Protein 1QRE (pdb70)

InterPro domains:
  IPR011004 Trimeric LpxA-like superfamily [SSF51161] (43-240)
  IPR047223 Carbonic anhydrase, gamma-class, LbH domain [cd00710] (58-245)
  IPR052265 Gamma-class Carbonic Anhydrase [PTHR43360] (48-246)
  IPR054954 Carbonic anhydrase, gamma-class [NF040597] (1-246)

Radius of gyration: 16.64 Å; Cα contacts (8 Å, |Δi|>4): 649; chains: 1; bounding box: 53×43×33 Å

B-factor: mean 21.71, std 9.26, range [9.31, 56.03]

GO terms:
  GO:0004089 carbonate dehydratase activity (F, IDA)
  GO:0050897 cobalt ion binding (F, IDA)
  GO:0071890 bicarbonate binding (F, IDA)
  GO:0008270 zinc ion binding (F, IDA)
  GO:0043199 sulfate binding (F, IDA)

Nearest PDB structures (foldseek):
  1qrl-assembly1_A  TM=1.002E+00  e=1.166E-36  Methanosarcina thermophila
  3oup-assembly1_A  TM=1.004E+00  e=6.135E-35  Methanosarcina thermophila
  3ou9-assembly1_A  TM=1.004E+00  e=8.756E-35  Methanosarcina thermophila
  3otz-assembly1_A  TM=1.004E+00  e=2.299E-34  Methanosarcina thermophila
  3ow5-assembly1_A  TM=1.001E+00  e=2.545E-34  Methanosarcina thermophila

Structure (mmCIF, N/CA/C/O backbone):
data_1QRE
#
_entry.id   1QRE
#
_cell.length_a   82.581
_cell.length_b   82.581
_cell.length_c   82.581
_cell.angle_alpha   90.00
_cell.angle_beta   90.00
_cell.angle_gamma   90.00
#
_symmetry.space_group_name_H-M   'P 21 3'
#
loop_
_entity.id
_entity.type
_entity.pdbx_description
1 polymer 'CARBONIC ANHYDRASE'
2 non-polymer 'BICARBONATE ION'
3 non-polymer 'COBALT (II) ION'
4 water water
#
loop_
_atom_site.group_PDB
_atom_site.id
_atom_site.type_symbol
_atom_site.label_atom_id
_atom_site.label_alt_id
_atom_site.label_comp_id
_atom_site.label_asym_id
_atom_site.label_entity_id
_atom_site.label_seq_id
_atom_site.pdbx_PDB_ins_code
_atom_site.Cartn_x
_atom_site.Cartn_y
_atom_site.Cartn_z
_atom_site.occupancy
_atom_site.B_iso_or_equiv
_atom_site.auth_seq_id
_atom_site.auth_comp_id
_atom_site.auth_asym_id
_atom_site.auth_atom_id
_atom_site.pdbx_PDB_model_num
ATOM 1 N N . THR A 1 38 ? 46.703 76.967 51.538 1.00 55.22 4 THR A N 1
ATOM 2 C CA . THR A 1 38 ? 45.961 77.812 50.551 1.00 54.91 4 THR A CA 1
ATOM 3 C C . THR A 1 38 ? 44.517 77.333 50.450 1.00 53.79 4 THR A C 1
ATOM 4 O O . THR A 1 38 ? 44.155 76.259 50.937 1.00 54.30 4 THR A O 1
ATOM 8 N N . VAL A 1 39 ? 43.702 78.185 49.835 1.00 52.05 5 VAL A N 1
ATOM 9 C CA . VAL A 1 39 ? 42.280 77.890 49.696 1.00 50.00 5 VAL A CA 1
ATOM 10 C C . VAL A 1 39 ? 42.106 76.519 49.047 1.00 47.63 5 VAL A C 1
ATOM 11 O O . VAL A 1 39 ? 42.890 75.986 48.267 1.00 47.70 5 VAL A O 1
ATOM 15 N N . ASP A 1 40 ? 41.023 75.892 49.454 1.00 44.12 6 ASP A N 1
ATOM 16 C CA . ASP A 1 40 ? 40.598 74.581 48.979 1.00 41.42 6 ASP A CA 1
ATOM 17 C C . ASP A 1 40 ? 39.868 74.775 47.656 1.00 40.83 6 ASP A C 1
ATOM 18 O O . ASP A 1 40 ? 38.804 75.394 47.608 1.00 41.44 6 ASP A O 1
ATOM 23 N N . GLU A 1 41 ? 40.484 74.300 46.579 1.00 40.16 7 GLU A N 1
ATOM 24 C CA . GLU A 1 41 ? 39.918 74.416 45.233 1.00 39.55 7 GLU A CA 1
ATOM 25 C C . GLU A 1 41 ? 39.557 73.026 44.714 1.00 38.71 7 GLU A C 1
ATOM 26 O O . GLU A 1 41 ? 40.405 72.122 44.731 1.00 40.17 7 GLU A O 1
ATOM 28 N N . PHE A 1 42 ? 38.306 72.839 44.293 1.00 35.99 8 PHE A N 1
ATOM 29 C CA . PHE A 1 42 ? 37.841 71.525 43.872 1.00 34.00 8 PHE A CA 1
ATOM 30 C C . PHE A 1 42 ? 36.620 71.545 42.963 1.00 32.56 8 PHE A C 1
ATOM 31 O O . PHE A 1 42 ? 35.944 72.572 42.846 1.00 31.80 8 PHE A O 1
ATOM 39 N N . SER A 1 43 ? 36.290 70.392 42.381 1.00 30.72 9 SER A N 1
ATOM 40 C CA . SER A 1 43 ? 35.060 70.253 41.615 1.00 29.90 9 SER A CA 1
ATOM 41 C C . SER A 1 43 ? 34.121 69.391 42.481 1.00 27.72 9 SER A C 1
ATOM 42 O O . SER A 1 43 ? 34.542 68.348 42.985 1.00 29.39 9 SER A O 1
ATOM 45 N N . ASN A 1 44 ? 32.898 69.849 42.633 1.00 23.36 10 ASN A N 1
ATOM 46 C CA . ASN A 1 44 ? 31.949 69.092 43.465 1.00 22.01 10 ASN A CA 1
ATOM 47 C C . ASN A 1 44 ? 31.260 68.012 42.674 1.00 20.83 10 ASN A C 1
ATOM 48 O O . ASN A 1 44 ? 30.557 67.171 43.277 1.00 21.91 10 ASN A O 1
ATOM 53 N N . ILE A 1 45 ? 31.313 67.937 41.360 1.00 20.52 11 ILE A N 1
ATOM 54 C CA . ILE A 1 45 ? 30.731 66.915 40.493 1.00 17.54 11 ILE A CA 1
ATOM 55 C C . ILE A 1 45 ? 31.940 66.248 39.860 1.00 18.93 11 ILE A C 1
ATOM 56 O O . ILE A 1 45 ? 32.703 66.913 39.143 1.00 19.99 11 ILE A O 1
ATOM 61 N N . ARG A 1 46 ? 32.247 65.036 40.278 1.00 18.02 12 ARG A N 1
ATOM 62 C CA . ARG A 1 46 ? 33.483 64.372 39.938 1.00 19.34 12 ARG A CA 1
ATOM 63 C C . ARG A 1 46 ? 33.341 62.898 39.578 1.00 19.15 12 ARG A C 1
ATOM 64 O O . ARG A 1 46 ? 32.358 62.253 39.929 1.00 19.13 12 ARG A O 1
ATOM 72 N N . GLU A 1 47 ? 34.378 62.376 38.927 1.00 19.10 13 GLU A N 1
ATOM 73 C CA . GLU A 1 47 ? 34.468 60.962 38.642 1.00 19.12 13 GLU A CA 1
ATOM 74 C C . GLU A 1 47 ? 34.841 60.247 39.957 1.00 19.17 13 GLU A C 1
ATOM 75 O O . GLU A 1 47 ? 35.390 60.856 40.889 1.00 19.55 13 GLU A O 1
ATOM 77 N N . ASN A 1 48 ? 34.556 58.962 39.970 1.00 18.91 14 ASN A N 1
ATOM 78 C CA . ASN A 1 48 ? 34.933 58.109 41.094 1.00 17.53 14 ASN A CA 1
ATOM 79 C C . ASN A 1 48 ? 36.372 57.658 40.863 1.00 18.86 14 ASN A C 1
ATOM 80 O O . ASN A 1 48 ? 36.939 57.737 39.750 1.00 20.13 14 ASN A O 1
ATOM 85 N N . PRO A 1 49 ? 37.021 57.187 41.895 1.00 17.03 15 PRO A N 1
ATOM 86 C CA . PRO A 1 49 ? 38.420 56.790 41.864 1.00 17.83 15 PRO A CA 1
ATOM 87 C C . PRO A 1 49 ? 38.599 55.381 41.314 1.00 17.81 15 PRO A C 1
ATOM 88 O O . PRO A 1 49 ? 37.713 54.531 41.369 1.00 17.66 15 PRO A O 1
ATOM 92 N N . VAL A 1 50 ? 39.817 55.140 40.779 1.00 17.71 16 VAL A N 1
ATOM 93 C CA . VAL A 1 50 ? 40.146 53.788 40.314 1.00 20.22 16 VAL A CA 1
ATOM 94 C C . VAL A 1 50 ? 40.430 52.933 41.550 1.00 18.10 16 VAL A C 1
ATOM 95 O O . VAL A 1 50 ? 41.097 53.386 42.506 1.00 19.03 16 VAL A O 1
ATOM 99 N N . THR A 1 51 ? 39.819 51.763 41.642 1.00 19.46 17 THR A N 1
ATOM 100 C CA . THR A 1 51 ? 39.956 50.835 42.750 1.00 21.04 17 THR A CA 1
ATOM 101 C C . THR A 1 51 ? 39.965 49.453 42.116 1.00 21.35 17 THR A C 1
ATOM 102 O O . THR A 1 51 ? 39.661 49.318 40.919 1.00 23.10 17 THR A O 1
ATOM 106 N N . PRO A 1 52 ? 40.089 48.396 42.904 1.00 23.24 18 PRO A N 1
ATOM 107 C CA . PRO A 1 52 ? 40.063 47.032 42.400 1.00 24.35 18 PRO A CA 1
ATOM 108 C C . PRO A 1 52 ? 38.720 46.600 41.866 1.00 25.01 18 PRO A C 1
ATOM 109 O O . PRO A 1 52 ? 38.583 45.564 41.183 1.00 26.45 18 PRO A O 1
ATOM 113 N N . TRP A 1 53 ? 37.633 47.322 42.131 1.00 23.59 19 TRP A N 1
ATOM 114 C CA . TRP A 1 53 ? 36.302 46.988 41.661 1.00 23.35 19 TRP A CA 1
ATOM 115 C C . TRP A 1 53 ? 35.805 48.037 40.668 1.00 23.43 19 TRP A C 1
ATOM 116 O O . TRP A 1 53 ? 34.640 47.999 40.247 1.00 26.23 19 TRP A O 1
ATOM 127 N N . ASN A 1 54 ? 36.695 48.957 40.308 1.00 22.30 20 ASN A N 1
ATOM 128 C CA . ASN A 1 54 ? 36.337 50.056 39.413 1.00 22.78 20 ASN A CA 1
ATOM 129 C C . ASN A 1 54 ? 37.520 50.418 38.536 1.00 24.17 20 ASN A C 1
ATOM 130 O O . ASN A 1 54 ? 38.268 51.370 38.777 1.00 25.16 20 ASN A O 1
ATOM 135 N N . PRO A 1 55 ? 37.750 49.588 37.514 1.00 28.27 21 PRO A N 1
ATOM 136 C CA . PRO A 1 55 ? 38.846 49.768 36.588 1.00 30.12 21 PRO A CA 1
ATOM 137 C C . PRO A 1 55 ? 38.771 51.057 35.781 1.00 31.39 21 PRO A C 1
ATOM 138 O O . PRO A 1 55 ? 39.791 51.692 35.490 1.00 32.77 21 PRO A O 1
ATOM 142 N N . GLU A 1 56 ? 37.563 51.390 35.348 1.00 32.46 22 GLU A N 1
ATOM 143 C CA . GLU A 1 56 ? 37.318 52.571 34.538 1.00 33.20 22 GLU A CA 1
ATOM 144 C C . GLU A 1 56 ? 36.363 53.539 35.235 1.00 32.48 22 GLU A C 1
ATOM 145 O O . GLU A 1 56 ? 35.164 53.321 35.365 1.00 35.71 22 GLU A O 1
ATOM 147 N N . PRO A 1 57 ? 36.919 54.656 35.636 1.00 30.42 23 PRO A N 1
ATOM 148 C CA . PRO A 1 57 ? 36.202 55.726 36.315 1.00 29.50 23 PRO A CA 1
ATOM 149 C C . PRO A 1 57 ? 35.038 56.240 35.489 1.00 28.32 23 PRO A C 1
ATOM 150 O O . PRO A 1 57 ? 35.105 56.306 34.258 1.00 28.61 23 PRO A O 1
ATOM 154 N N . SER A 1 58 ? 33.969 56.620 36.180 1.00 24.94 24 SER A N 1
ATOM 155 C CA . SER A 1 58 ? 32.791 57.186 35.558 1.00 23.89 24 SER A CA 1
ATOM 156 C C . SER A 1 58 ? 32.468 58.543 36.192 1.00 22.65 24 SER A C 1
ATOM 157 O O . SER A 1 58 ? 32.770 58.767 37.365 1.00 23.20 24 SER A O 1
ATOM 160 N N . ALA A 1 59 ? 31.921 59.448 35.403 1.00 21.08 25 ALA A N 1
ATOM 161 C CA . ALA A 1 59 ? 31.478 60.755 35.863 1.00 21.68 25 ALA A CA 1
ATOM 162 C C . ALA A 1 59 ? 29.956 60.791 35.814 1.00 19.34 25 ALA A C 1
ATOM 163 O O . ALA A 1 59 ? 29.257 60.102 35.067 1.00 20.26 25 ALA A O 1
ATOM 165 N N . PRO A 1 60 ? 29.355 61.580 36.707 1.00 18.16 26 PRO A N 1
ATOM 166 C CA . PRO A 1 60 ? 27.900 61.678 36.774 1.00 18.40 26 PRO A CA 1
ATOM 167 C C . PRO A 1 60 ? 27.260 62.112 35.462 1.00 18.07 26 PRO A C 1
ATOM 168 O O . PRO A 1 60 ? 27.856 62.935 34.758 1.00 19.21 26 PRO A O 1
ATOM 172 N N . VAL A 1 61 ? 26.126 61.544 35.156 1.00 18.67 27 VAL A N 1
ATOM 173 C CA . VAL A 1 61 ? 25.293 61.925 33.994 1.00 20.17 27 VAL A CA 1
ATOM 174 C C . VAL A 1 61 ? 24.116 62.727 34.561 1.00 19.69 27 VAL A C 1
ATOM 175 O O . VAL A 1 61 ? 23.271 62.125 35.223 1.00 19.61 27 VAL A O 1
ATOM 179 N N . ILE A 1 62 ? 24.132 64.036 34.375 1.00 19.07 28 ILE A N 1
ATOM 180 C CA . ILE A 1 62 ? 23.120 64.888 35.019 1.00 18.39 28 ILE A CA 1
ATOM 181 C C . ILE A 1 62 ? 22.319 65.671 33.987 1.00 18.55 28 ILE A C 1
ATOM 182 O O . ILE A 1 62 ? 22.881 66.395 33.166 1.00 19.28 28 ILE A O 1
ATOM 187 N N . ASP A 1 63 ? 21.001 65.534 34.096 1.00 18.22 29 ASP A N 1
ATOM 188 C CA . ASP A 1 63 ? 20.141 66.231 33.101 1.00 19.08 29 ASP A CA 1
ATOM 189 C C . ASP A 1 63 ? 20.373 67.704 33.207 1.00 20.48 29 ASP A C 1
ATOM 190 O O . ASP A 1 63 ? 20.538 68.259 34.294 1.00 19.39 29 ASP A O 1
ATOM 195 N N . PRO A 1 64 ? 20.365 68.471 32.103 1.00 21.02 30 PRO A N 1
ATOM 196 C CA . PRO A 1 64 ? 20.585 69.887 32.112 1.00 21.87 30 PRO A CA 1
ATOM 197 C C . PRO A 1 64 ? 19.547 70.660 32.932 1.00 19.76 30 PRO A C 1
ATOM 198 O O . PRO A 1 64 ? 19.844 71.795 33.323 1.00 22.08 30 PRO A O 1
ATOM 202 N N . THR A 1 65 ? 18.364 70.085 33.195 1.00 19.87 31 THR A N 1
ATOM 203 C CA . THR A 1 65 ? 17.365 70.782 33.993 1.00 19.07 31 THR A CA 1
ATOM 204 C C . THR A 1 65 ? 17.507 70.530 35.505 1.00 18.12 31 THR A C 1
ATOM 205 O O . THR A 1 65 ? 16.709 71.060 36.278 1.00 18.58 31 THR A O 1
ATOM 209 N N . ALA A 1 66 ? 18.431 69.648 35.855 1.00 16.82 32 ALA A N 1
ATOM 210 C CA . ALA A 1 66 ? 18.600 69.416 37.318 1.00 16.65 32 ALA A CA 1
ATOM 211 C C . ALA A 1 66 ? 19.491 70.491 37.887 1.00 16.87 32 ALA A C 1
ATOM 212 O O . ALA A 1 66 ? 20.387 71.041 37.212 1.00 18.30 32 ALA A O 1
ATOM 214 N N . TYR A 1 67 ? 19.281 70.790 39.162 1.00 14.09 33 TYR A N 1
ATOM 215 C CA . TYR A 1 67 ? 20.096 71.776 39.878 1.00 13.84 33 TYR A CA 1
ATOM 216 C C . TYR A 1 67 ? 20.898 71.092 40.973 1.00 14.41 33 TYR A C 1
ATOM 217 O O . TYR A 1 67 ? 20.318 70.426 41.854 1.00 14.08 33 TYR A O 1
ATOM 226 N N . ILE A 1 68 ? 22.198 71.219 40.892 1.00 13.03 34 ILE A N 1
ATOM 227 C CA . ILE A 1 68 ? 23.103 70.643 41.886 1.00 12.69 34 ILE A CA 1
ATOM 228 C C . ILE A 1 68 ? 23.695 71.779 42.685 1.00 12.57 34 ILE A C 1
ATOM 229 O O . ILE A 1 68 ? 24.458 72.600 42.122 1.00 14.08 34 ILE A O 1
ATOM 234 N N . ASP A 1 69 ? 23.363 71.964 43.960 1.00 11.86 35 ASP A N 1
ATOM 235 C CA . ASP A 1 69 ? 23.924 73.060 44.743 1.00 11.82 35 ASP A CA 1
ATOM 236 C C . ASP A 1 69 ? 25.427 72.972 44.749 1.00 13.33 35 ASP A C 1
ATOM 237 O O . ASP A 1 69 ? 26.064 71.913 44.810 1.00 12.56 35 ASP A O 1
ATOM 242 N N . PRO A 1 70 ? 26.097 74.131 44.742 1.00 15.00 36 PRO A N 1
ATOM 243 C CA . PRO A 1 70 ? 27.556 74.166 44.782 1.00 14.14 36 PRO A CA 1
ATOM 244 C C . PRO A 1 70 ? 28.175 73.521 46.013 1.00 12.33 36 PRO A C 1
ATOM 245 O O . PRO A 1 70 ? 29.304 73.026 45.987 1.00 15.05 36 PRO A O 1
ATOM 249 N N . GLN A 1 71 ? 27.370 73.460 47.092 1.00 11.92 37 GLN A N 1
ATOM 250 C CA . GLN A 1 71 ? 27.803 72.817 48.319 1.00 12.51 37 GLN A CA 1
ATOM 251 C C . GLN A 1 71 ? 27.250 71.396 48.502 1.00 11.14 37 GLN A C 1
ATOM 252 O O . GLN A 1 71 ? 27.370 70.816 49.605 1.00 12.68 37 GLN A O 1
ATOM 258 N N . ALA A 1 72 ? 26.769 70.787 47.438 1.00 12.29 38 ALA A N 1
ATOM 259 C CA . ALA A 1 72 ? 26.474 69.361 47.390 1.00 11.91 38 ALA A CA 1
ATOM 260 C C . ALA A 1 72 ? 27.644 68.665 46.751 1.00 12.97 38 ALA A C 1
ATOM 261 O O . ALA A 1 72 ? 28.492 69.318 46.077 1.00 14.68 38 ALA A O 1
ATOM 263 N N . SER A 1 73 ? 27.798 67.368 46.911 1.00 11.33 39 SER A N 1
ATOM 264 C CA . SER A 1 73 ? 28.832 66.565 46.303 1.00 10.85 39 SER A CA 1
ATOM 265 C C . SER A 1 73 ? 28.236 65.439 45.514 1.00 12.59 39 SER A C 1
ATOM 266 O O . SER A 1 73 ? 27.369 64.731 46.100 1.00 12.45 39 SER A O 1
ATOM 269 N N . VAL A 1 74 ? 28.584 65.178 44.261 1.00 12.08 40 VAL A N 1
ATOM 270 C CA . VAL A 1 74 ? 28.064 64.120 43.437 1.00 11.99 40 VAL A CA 1
ATOM 271 C C . VAL A 1 74 ? 29.264 63.461 42.757 1.00 13.37 40 VAL A C 1
ATOM 272 O O . VAL A 1 74 ? 29.980 64.093 41.973 1.00 14.67 40 VAL A O 1
ATOM 276 N N . ILE A 1 75 ? 29.504 62.219 43.134 1.00 12.90 41 ILE A N 1
ATOM 277 C CA . ILE A 1 75 ? 30.678 61.498 42.704 1.00 13.03 41 ILE A CA 1
ATOM 278 C C . ILE A 1 75 ? 30.354 60.178 42.045 1.00 13.45 41 ILE A C 1
ATOM 279 O O . ILE A 1 75 ? 29.605 59.380 42.559 1.00 13.64 41 ILE A O 1
ATOM 284 N N . GLY A 1 76 ? 31.022 59.973 40.889 1.00 14.61 42 GLY A N 1
ATOM 285 C CA . GLY A 1 76 ? 31.007 58.685 40.263 1.00 15.91 42 GLY A CA 1
ATOM 286 C C . GLY A 1 76 ? 29.906 58.273 39.348 1.00 14.47 42 GLY A C 1
ATOM 287 O O . GLY A 1 76 ? 29.355 59.117 38.590 1.00 16.39 42 GLY A O 1
ATOM 288 N N . GLU A 1 77 ? 29.502 57.032 39.404 1.00 15.77 43 GLU A N 1
ATOM 289 C CA . GLU A 1 77 ? 28.545 56.442 38.471 1.00 16.02 43 GLU A CA 1
ATOM 290 C C . GLU A 1 77 ? 27.135 56.708 38.958 1.00 15.10 43 GLU A C 1
ATOM 291 O O . GLU A 1 77 ? 26.532 55.921 39.662 1.00 15.46 43 GLU A O 1
ATOM 297 N N . VAL A 1 78 ? 26.693 57.896 38.627 1.00 16.90 44 VAL A N 1
ATOM 298 C CA . VAL A 1 78 ? 25.428 58.436 39.061 1.00 16.02 44 VAL A CA 1
ATOM 299 C C . VAL A 1 78 ? 24.635 58.967 37.855 1.00 17.12 44 VAL A C 1
ATOM 300 O O . VAL A 1 78 ? 25.249 59.587 36.970 1.00 18.18 44 VAL A O 1
ATOM 304 N N . THR A 1 79 ? 23.354 58.702 37.873 1.00 17.89 45 THR A N 1
ATOM 305 C CA . THR A 1 79 ? 22.440 59.302 36.886 1.00 18.59 45 THR A CA 1
ATOM 306 C C . THR A 1 79 ? 21.414 60.135 37.661 1.00 17.63 45 THR A C 1
ATOM 307 O O . THR A 1 79 ? 20.761 59.656 38.585 1.00 18.37 45 THR A O 1
ATOM 311 N N . ILE A 1 80 ? 21.293 61.408 37.278 1.00 17.49 46 ILE A N 1
ATOM 312 C CA . ILE A 1 80 ? 20.345 62.335 37.877 1.00 17.54 46 ILE A CA 1
ATOM 313 C C . ILE A 1 80 ? 19.365 62.769 36.771 1.00 17.46 46 ILE A C 1
ATOM 314 O O . ILE A 1 80 ? 19.821 63.297 35.760 1.00 17.80 46 ILE A O 1
ATOM 323 N N . GLY A 1 81 ? 18.089 62.589 37.052 1.00 17.51 47 GLY A N 1
ATOM 324 C CA . GLY A 1 81 ? 17.044 62.891 36.067 1.00 17.88 47 GLY A CA 1
ATOM 325 C C . GLY A 1 81 ? 16.673 64.349 35.990 1.00 18.25 47 GLY A C 1
ATOM 326 O O . GLY A 1 81 ? 17.266 65.257 36.583 1.00 16.84 47 GLY A O 1
ATOM 327 N N . ALA A 1 82 ? 15.675 64.636 35.116 1.00 17.67 48 ALA A N 1
ATOM 328 C CA . ALA A 1 82 ? 15.256 65.996 34.888 1.00 17.00 48 ALA A CA 1
ATOM 329 C C . ALA A 1 82 ? 14.554 66.608 36.078 1.00 16.33 48 ALA A C 1
ATOM 330 O O . ALA A 1 82 ? 13.861 65.930 36.862 1.00 16.87 48 ALA A O 1
ATOM 332 N N . ASN A 1 83 ? 14.750 67.900 36.241 1.00 16.46 49 ASN A N 1
ATOM 333 C CA . ASN A 1 83 ? 14.055 68.679 37.268 1.00 15.20 49 ASN A CA 1
ATOM 334 C C . ASN A 1 83 ? 14.340 68.258 38.705 1.00 15.17 49 ASN A C 1
ATOM 335 O O . ASN A 1 83 ? 13.526 68.574 39.577 1.00 15.60 49 ASN A O 1
ATOM 340 N N . VAL A 1 84 ? 15.482 67.618 38.893 1.00 15.62 50 VAL A N 1
ATOM 341 C CA . VAL A 1 84 ? 15.853 67.208 40.252 1.00 14.60 50 VAL A CA 1
ATOM 342 C C . VAL A 1 84 ? 16.592 68.307 40.998 1.00 14.99 50 VAL A C 1
ATOM 343 O O . VAL A 1 84 ? 17.371 69.023 40.377 1.00 16.09 50 VAL A O 1
ATOM 347 N N . MET A 1 85 ? 16.282 68.530 42.259 1.00 13.80 51 MET A N 1
ATOM 348 C CA . MET A 1 85 ? 17.010 69.469 43.102 1.00 13.33 51 MET A CA 1
ATOM 349 C C . MET A 1 85 ? 17.913 68.731 44.103 1.00 12.36 51 MET A C 1
ATOM 350 O O . MET A 1 85 ? 17.364 67.903 44.813 1.00 13.73 51 MET A O 1
ATOM 359 N N . VAL A 1 86 ? 19.177 69.031 44.104 1.00 12.09 52 VAL A N 1
ATOM 360 C CA . VAL A 1 86 ? 20.131 68.460 45.044 1.00 10.70 52 VAL A CA 1
ATOM 361 C C . VAL A 1 86 ? 20.576 69.622 45.909 1.00 12.30 52 VAL A C 1
ATOM 362 O O . VAL A 1 86 ? 21.228 70.566 45.410 1.00 14.61 52 VAL A O 1
ATOM 366 N N . SER A 1 87 ? 20.270 69.595 47.182 1.00 11.41 53 SER A N 1
ATOM 367 C CA . SER A 1 87 ? 20.480 70.717 48.103 1.00 11.56 53 SER A CA 1
ATOM 368 C C . SER A 1 87 ? 21.830 70.767 48.771 1.00 11.08 53 SER A C 1
ATOM 369 O O . SER A 1 87 ? 22.643 69.841 48.710 1.00 11.81 53 SER A O 1
ATOM 372 N N . PRO A 1 88 ? 22.139 71.861 49.471 1.00 11.42 54 PRO A N 1
ATOM 373 C CA . PRO A 1 88 ? 23.402 72.011 50.171 1.00 11.92 54 PRO A CA 1
ATOM 374 C C . PRO A 1 88 ? 23.682 70.808 51.044 1.00 11.30 54 PRO A C 1
ATOM 375 O O . PRO A 1 88 ? 22.796 70.337 51.764 1.00 11.34 54 PRO A O 1
ATOM 379 N N . MET A 1 89 ? 24.949 70.392 51.093 1.00 10.46 55 MET A N 1
ATOM 380 C CA . MET A 1 89 ? 25.451 69.392 52.014 1.00 10.61 55 MET A CA 1
ATOM 381 C C . MET A 1 89 ? 24.984 67.973 51.730 1.00 11.30 55 MET A C 1
ATOM 382 O O . MET A 1 89 ? 25.358 67.041 52.471 1.00 11.12 55 MET A O 1
ATOM 387 N N . ALA A 1 90 ? 24.245 67.749 50.664 1.00 10.99 56 ALA A N 1
ATOM 388 C CA . ALA A 1 90 ? 23.970 66.381 50.243 1.00 10.55 56 ALA A CA 1
ATOM 389 C C . ALA A 1 90 ? 25.206 65.743 49.678 1.00 11.64 56 ALA A C 1
ATOM 390 O O . ALA A 1 90 ? 26.018 66.429 49.029 1.00 12.72 56 ALA A O 1
ATOM 392 N N . SER A 1 91 ? 25.339 64.448 49.849 1.00 9.83 57 SER A N 1
ATOM 393 C CA . SER A 1 91 ? 26.458 63.706 49.307 1.00 9.36 57 SER A CA 1
ATOM 394 C C . SER A 1 91 ? 25.968 62.477 48.595 1.00 9.69 57 SER A C 1
ATOM 395 O O . SER A 1 91 ? 25.385 61.579 49.248 1.00 11.83 57 SER A O 1
ATOM 398 N N . ILE A 1 92 ? 26.086 62.415 47.281 1.00 11.19 58 ILE A N 1
ATOM 399 C CA . ILE A 1 92 ? 25.708 61.279 46.452 1.00 10.87 58 ILE A CA 1
ATOM 400 C C . ILE A 1 92 ? 27.021 60.662 45.995 1.00 11.41 58 ILE A C 1
ATOM 401 O O . ILE A 1 92 ? 27.764 61.310 45.245 1.00 12.77 58 ILE A O 1
ATOM 406 N N . ARG A 1 93 ? 27.396 59.493 46.509 1.00 12.02 59 ARG A N 1
ATOM 407 C CA . ARG A 1 93 ? 28.710 58.919 46.301 1.00 12.63 59 ARG A CA 1
ATOM 408 C C . ARG A 1 93 ? 28.611 57.513 45.761 1.00 14.74 59 ARG A C 1
ATOM 409 O O . ARG A 1 93 ? 28.287 56.572 46.463 1.00 14.76 59 ARG A O 1
ATOM 417 N N . SER A 1 94 ? 28.901 57.403 44.451 1.00 13.86 60 SER A N 1
ATOM 418 C CA . SER A 1 94 ? 28.810 56.103 43.786 1.00 14.05 60 SER A CA 1
ATOM 419 C C . SER A 1 94 ? 30.198 55.630 43.410 1.00 14.67 60 SER A C 1
ATOM 420 O O . SER A 1 94 ? 30.709 55.787 42.284 1.00 15.28 60 SER A O 1
ATOM 423 N N . ASP A 1 95 ? 30.928 55.161 44.416 1.00 15.04 61 ASP A N 1
ATOM 424 C CA . ASP A 1 95 ? 32.337 54.765 44.332 1.00 16.13 61 ASP A CA 1
ATOM 425 C C . ASP A 1 95 ? 32.577 53.378 44.896 1.00 17.56 61 ASP A C 1
ATOM 426 O O . ASP A 1 95 ? 33.682 52.825 44.719 1.00 17.81 61 ASP A O 1
ATOM 431 N N . GLU A 1 96 ? 31.593 52.822 45.595 1.00 18.91 62 GLU A N 1
ATOM 432 C CA . GLU A 1 96 ? 31.679 51.476 46.161 1.00 19.40 62 GLU A CA 1
ATOM 433 C C . GLU A 1 96 ? 30.640 50.678 45.366 1.00 19.52 62 GLU A C 1
ATOM 434 O O . GLU A 1 96 ? 30.984 50.243 44.256 1.00 20.73 62 GLU A O 1
ATOM 440 N N . GLY A 1 97 ? 29.413 50.573 45.863 1.00 19.02 63 GLY A N 1
ATOM 441 C CA . GLY A 1 97 ? 28.322 50.001 45.082 1.00 19.34 63 GLY A CA 1
ATOM 442 C C . GLY A 1 97 ? 27.871 51.025 44.039 1.00 20.93 63 GLY A C 1
ATOM 443 O O . GLY A 1 97 ? 27.791 52.249 44.247 1.00 19.44 63 GLY A O 1
ATOM 444 N N . MET A 1 98 ? 27.616 50.5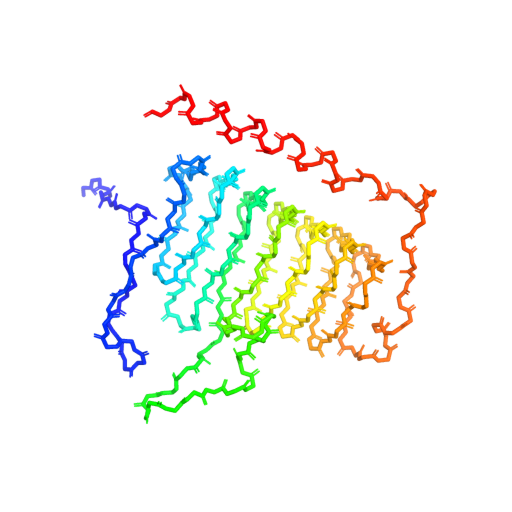74 42.795 1.00 19.15 64 MET A N 1
ATOM 445 C CA . MET A 1 98 ? 27.199 51.429 41.682 1.00 21.42 64 MET A CA 1
ATOM 446 C C . MET A 1 98 ? 26.314 50.614 40.737 1.00 23.05 64 MET A C 1
ATOM 447 O O . MET A 1 98 ? 26.424 49.383 40.735 1.00 22.71 64 MET A O 1
ATOM 452 N N . PRO A 1 99 ? 25.473 51.294 39.986 1.00 21.49 65 PRO A N 1
ATOM 453 C CA . PRO A 1 99 ? 25.247 52.712 39.916 1.00 20.95 65 PRO A CA 1
ATOM 454 C C . PRO A 1 99 ? 24.225 53.263 40.917 1.00 18.93 65 PRO A C 1
ATOM 455 O O . PRO A 1 99 ? 23.518 52.494 41.564 1.00 19.39 65 PRO A O 1
ATOM 459 N N . ILE A 1 100 ? 24.166 54.596 41.033 1.00 17.62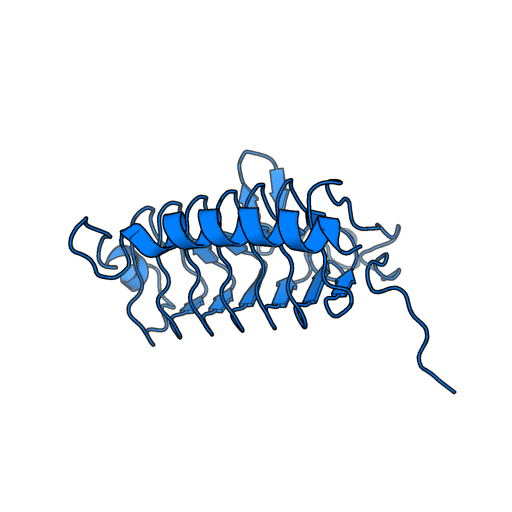 66 ILE A N 1
ATOM 460 C CA . ILE A 1 100 ? 23.159 55.254 41.886 1.00 16.01 66 ILE A CA 1
ATOM 461 C C . ILE A 1 100 ? 22.293 56.132 40.951 1.00 15.96 66 ILE A C 1
ATOM 462 O O . ILE A 1 100 ? 22.836 56.958 40.225 1.00 18.28 66 ILE A O 1
ATOM 467 N N . PHE A 1 101 ? 21.009 55.833 40.920 1.00 15.03 67 PHE A N 1
ATOM 468 C CA . PHE A 1 101 ? 20.093 56.541 40.021 1.00 15.82 67 PHE A CA 1
ATOM 469 C C . PHE A 1 101 ? 19.103 57.387 40.817 1.00 14.78 67 PHE A C 1
ATOM 470 O O . PHE A 1 101 ? 18.514 56.866 41.766 1.00 15.11 67 PHE A O 1
ATOM 478 N N . VAL A 1 102 ? 18.846 58.598 40.310 1.00 13.73 68 VAL A N 1
ATOM 479 C CA . VAL A 1 102 ? 17.819 59.451 40.902 1.00 14.63 68 VAL A CA 1
ATOM 480 C C . VAL A 1 102 ? 16.882 59.857 39.740 1.00 15.65 68 VAL A C 1
ATOM 481 O O . VAL A 1 102 ? 17.318 60.510 38.785 1.00 16.98 68 VAL A O 1
ATOM 485 N N . GLY A 1 103 ? 15.624 59.438 39.870 1.00 15.04 69 GLY A N 1
ATOM 486 C CA . GLY A 1 103 ? 14.661 59.668 38.770 1.00 17.03 69 GLY A CA 1
ATOM 487 C C . GLY A 1 103 ? 14.202 61.088 38.596 1.00 17.02 69 GLY A C 1
ATOM 488 O O . GLY A 1 103 ? 14.564 62.018 39.324 1.00 18.07 69 GLY A O 1
ATOM 489 N N . ASP A 1 104 ? 13.394 61.319 37.555 1.00 16.63 70 ASP A N 1
ATOM 490 C CA . ASP A 1 104 ? 12.887 62.650 37.248 1.00 15.27 70 ASP A CA 1
ATOM 491 C C . ASP A 1 104 ? 11.985 63.228 38.324 1.00 15.78 70 ASP A C 1
ATOM 492 O O . ASP A 1 104 ? 11.161 62.557 38.954 1.00 15.46 70 ASP A O 1
ATOM 497 N N . ARG A 1 105 ? 12.189 64.524 38.558 1.00 14.23 71 ARG A N 1
ATOM 498 C CA . ARG A 1 105 ? 11.356 65.310 39.472 1.00 14.34 71 ARG A CA 1
ATOM 499 C C . ARG A 1 105 ? 11.444 64.869 40.922 1.00 14.68 71 ARG A C 1
ATOM 500 O O . ARG A 1 105 ? 10.574 65.157 41.733 1.00 14.37 71 ARG A O 1
ATOM 508 N N . SER A 1 106 ? 12.587 64.266 41.261 1.00 15.09 72 SER A N 1
ATOM 509 C CA . SER A 1 106 ? 12.869 63.843 42.646 1.00 14.64 72 SER A CA 1
ATOM 510 C C . SER A 1 106 ? 13.734 64.936 43.281 1.00 13.25 72 SER A C 1
ATOM 511 O O . SER A 1 106 ? 14.279 65.834 42.629 1.00 13.77 72 SER A O 1
ATOM 514 N N . ASN A 1 107 ? 13.884 64.834 44.617 1.00 12.38 73 ASN A N 1
ATOM 515 C CA . ASN A 1 107 ? 14.683 65.815 45.348 1.00 11.07 73 ASN A CA 1
ATOM 516 C C . ASN A 1 107 ? 15.513 65.095 46.392 1.00 11.77 73 ASN A C 1
ATOM 517 O O . ASN A 1 107 ? 15.104 64.128 47.025 1.00 11.79 73 ASN A O 1
ATOM 522 N N . VAL A 1 108 ? 16.728 65.641 46.548 1.00 10.51 74 VAL A N 1
ATOM 523 C CA . VAL A 1 108 ? 17.748 65.101 47.491 1.00 10.23 74 VAL A CA 1
ATOM 524 C C . VAL A 1 108 ? 18.093 66.271 48.396 1.00 11.00 74 VAL A C 1
ATOM 525 O O . VAL A 1 108 ? 18.835 67.168 47.960 1.00 11.76 74 VAL A O 1
ATOM 529 N N . GLN A 1 109 ? 17.471 66.362 49.541 1.00 11.05 75 GLN A N 1
ATOM 530 C CA . GLN A 1 109 ? 17.535 67.529 50.405 1.00 10.29 75 GLN A CA 1
ATOM 531 C C . GLN A 1 109 ? 18.812 67.619 51.234 1.00 9.33 75 GLN A C 1
ATOM 532 O O . GLN A 1 109 ? 19.757 66.838 51.089 1.00 10.78 75 GLN A O 1
ATOM 538 N N . ASP A 1 110 ? 18.845 68.683 52.054 1.00 10.66 76 ASP A N 1
ATOM 539 C CA . ASP A 1 110 ? 20.109 69.085 52.692 1.00 10.75 76 ASP A CA 1
ATOM 540 C C . ASP A 1 110 ? 20.641 67.986 53.560 1.00 10.12 76 ASP A C 1
ATOM 541 O O . ASP A 1 110 ? 19.928 67.369 54.373 1.00 10.17 76 ASP A O 1
ATOM 546 N N . GLY A 1 111 ? 21.917 67.652 53.401 1.00 10.29 77 GLY A N 1
ATOM 547 C CA . GLY A 1 111 ? 22.580 66.665 54.227 1.00 9.77 77 GLY A CA 1
ATOM 548 C C . GLY A 1 111 ? 22.154 65.266 53.915 1.00 10.92 77 GLY A C 1
ATOM 549 O O . GLY A 1 111 ? 22.562 64.345 54.692 1.00 12.68 77 GLY A O 1
ATOM 550 N N . VAL A 1 112 ? 21.390 64.974 52.875 1.00 9.87 78 VAL A N 1
ATOM 551 C CA . VAL A 1 112 ? 21.072 63.602 52.544 1.00 10.58 78 VAL A CA 1
ATOM 552 C C . VAL A 1 112 ? 22.278 62.839 52.016 1.00 10.61 78 VAL A C 1
ATOM 553 O O . VAL A 1 112 ? 23.058 63.426 51.228 1.00 11.30 78 VAL A O 1
ATOM 557 N N . VAL A 1 113 ? 22.450 61.566 52.384 1.00 9.71 79 VAL A N 1
ATOM 558 C CA . VAL A 1 113 ? 23.541 60.780 51.840 1.00 9.68 79 VAL A CA 1
ATOM 559 C C . VAL A 1 113 ? 22.972 59.600 51.055 1.00 9.31 79 VAL A C 1
ATOM 560 O O . VAL A 1 113 ? 22.078 58.895 51.556 1.00 11.25 79 VAL A O 1
ATOM 564 N N . LEU A 1 114 ? 23.548 59.364 49.875 1.00 10.48 80 LEU A N 1
ATOM 565 C CA . LEU A 1 114 ? 23.303 58.169 49.071 1.00 11.02 80 LEU A CA 1
ATOM 566 C C . LEU A 1 114 ? 24.666 57.495 48.894 1.00 10.73 80 LEU A C 1
ATOM 567 O O . LEU A 1 114 ? 25.638 58.116 48.432 1.00 11.55 80 LEU A O 1
ATOM 572 N N . HIS A 1 115 ? 24.816 56.253 49.308 1.00 11.92 81 HIS A N 1
ATOM 573 C CA . HIS A 1 115 ? 26.037 55.447 49.163 1.00 11.93 81 HIS A CA 1
ATOM 574 C C . HIS A 1 115 ? 25.595 53.984 49.077 1.00 12.78 81 HIS A C 1
ATOM 575 O O . HIS A 1 115 ? 24.389 53.721 49.243 1.00 13.26 81 HIS A O 1
ATOM 582 N N . ALA A 1 116 ? 26.523 53.047 48.785 1.00 12.78 82 ALA A N 1
ATOM 583 C CA . ALA A 1 116 ? 26.074 51.657 48.651 1.00 13.73 82 ALA A CA 1
ATOM 584 C C . ALA A 1 116 ? 27.194 50.646 48.916 1.00 15.43 82 ALA A C 1
ATOM 585 O O . ALA A 1 116 ? 28.334 50.953 48.680 1.00 15.24 82 ALA A O 1
ATOM 587 N N . LEU A 1 117 ? 26.766 49.486 49.395 1.00 16.36 83 LEU A N 1
ATOM 588 C CA . LEU A 1 117 ? 27.733 48.398 49.570 1.00 17.36 83 LEU A CA 1
ATOM 589 C C . LEU A 1 117 ? 28.288 47.933 48.233 1.00 19.08 83 LEU A C 1
ATOM 590 O O . LEU A 1 117 ? 27.635 48.022 47.190 1.00 19.20 83 LEU A O 1
ATOM 595 N N . GLU A 1 118 ? 29.487 47.359 48.280 1.00 20.70 84 GLU A N 1
ATOM 596 C CA . GLU A 1 118 ? 30.160 46.881 47.070 1.00 23.28 84 GLU A CA 1
ATOM 597 C C . GLU A 1 118 ? 29.277 45.955 46.239 1.00 23.49 84 GLU A C 1
ATOM 598 O O . GLU A 1 118 ? 28.603 45.040 46.735 1.00 24.20 84 GLU A O 1
ATOM 604 N N . THR A 1 119 ? 29.206 46.246 44.949 1.00 24.82 85 THR A N 1
ATOM 605 C CA . THR A 1 119 ? 28.364 45.504 44.017 1.00 26.31 85 THR A CA 1
ATOM 606 C C . THR A 1 119 ? 29.178 44.544 43.147 1.00 29.70 85 THR A C 1
ATOM 607 O O . THR A 1 119 ? 28.584 43.691 42.487 1.00 30.57 85 THR A O 1
ATOM 611 N N . ILE A 1 120 ? 30.487 44.725 43.148 1.00 33.91 86 ILE A N 1
ATOM 612 C CA . ILE A 1 120 ? 31.354 43.835 42.351 1.00 38.57 86 ILE A CA 1
ATOM 613 C C . ILE A 1 120 ? 32.603 43.607 43.187 1.00 40.82 86 ILE A C 1
ATOM 614 O O . ILE A 1 120 ? 33.160 44.585 43.698 1.00 41.98 86 ILE A O 1
ATOM 619 N N . ASN A 1 121 ? 32.991 42.354 43.437 1.00 43.24 87 ASN A N 1
ATOM 620 C CA . ASN A 1 121 ? 34.179 42.152 44.276 1.00 46.05 87 ASN A CA 1
ATOM 621 C C . ASN A 1 121 ? 35.452 42.342 43.460 1.00 47.45 87 ASN A C 1
ATOM 622 O O . ASN A 1 121 ? 35.450 42.363 42.225 1.00 48.30 87 ASN A O 1
ATOM 627 N N . GLU A 1 122 ? 36.596 42.349 44.139 1.00 49.29 88 GLU A N 1
ATOM 628 C CA . GLU A 1 122 ? 37.913 42.510 43.539 1.00 50.28 88 GLU A CA 1
ATOM 629 C C . GLU A 1 122 ? 38.315 41.406 42.569 1.00 50.86 88 GLU A C 1
ATOM 630 O O . GLU A 1 122 ? 39.324 41.532 41.867 1.00 50.83 88 GLU A O 1
ATOM 636 N N . GLU A 1 123 ? 37.550 40.329 42.471 1.00 51.23 89 GLU A N 1
ATOM 637 C CA . GLU A 1 123 ? 37.742 39.221 41.564 1.00 51.11 89 GLU A CA 1
ATOM 638 C C . GLU A 1 123 ? 36.807 39.335 40.359 1.00 50.51 89 GLU A C 1
ATOM 639 O O . GLU A 1 123 ? 36.547 38.390 39.615 1.00 50.11 89 GLU A O 1
ATOM 645 N N . GLY A 1 124 ? 36.199 40.509 40.200 1.00 50.02 90 GLY A N 1
ATOM 646 C CA . GLY A 1 124 ? 35.300 40.858 39.128 1.00 48.81 90 GLY A CA 1
ATOM 647 C C . GLY A 1 124 ? 33.909 40.267 39.187 1.00 48.13 90 GLY A C 1
ATOM 648 O O . GLY A 1 124 ? 33.131 40.411 38.232 1.00 48.75 90 GLY A O 1
ATOM 649 N N . GLU A 1 125 ? 33.549 39.619 40.292 1.00 46.75 91 GLU A N 1
ATOM 650 C CA . GLU A 1 125 ? 32.248 38.992 40.429 1.00 44.91 91 GLU A CA 1
ATOM 651 C C . GLU A 1 125 ? 31.226 39.917 41.079 1.00 43.90 91 GLU A C 1
ATOM 652 O O . GLU A 1 125 ? 31.445 40.502 42.141 1.00 44.37 91 GLU A O 1
ATOM 654 N N . PRO A 1 126 ? 30.083 40.045 40.428 1.00 42.14 92 PRO A N 1
ATOM 655 C CA . PRO A 1 126 ? 28.959 40.813 40.923 1.00 41.33 92 PRO A CA 1
ATOM 656 C C . PRO A 1 126 ? 28.451 40.190 42.222 1.00 40.62 92 PRO A C 1
ATOM 657 O O . PRO A 1 126 ? 28.295 38.966 42.325 1.00 41.46 92 PRO A O 1
ATOM 661 N N . ILE A 1 127 ? 28.235 41.027 43.231 1.00 37.90 93 ILE A N 1
ATOM 662 C CA . ILE A 1 127 ? 27.701 40.578 44.516 1.00 34.95 93 ILE A CA 1
ATOM 663 C C . ILE A 1 127 ? 26.199 40.797 44.441 1.00 34.67 93 ILE A C 1
ATOM 664 O O . ILE A 1 127 ? 25.644 41.846 44.782 1.00 31.94 93 ILE A O 1
ATOM 669 N N . GLU A 1 128 ? 25.488 39.785 43.952 1.00 33.87 94 GLU A N 1
ATOM 670 C CA . GLU A 1 128 ? 24.058 39.840 43.718 1.00 32.66 94 GLU A CA 1
ATOM 671 C C . GLU A 1 128 ? 23.219 40.238 44.912 1.00 32.04 94 GLU A C 1
ATOM 672 O O . GLU A 1 128 ? 22.170 40.883 44.719 1.00 30.77 94 GLU A O 1
ATOM 678 N N . ASP A 1 129 ? 23.613 39.928 46.143 1.00 31.26 95 ASP A N 1
ATOM 679 C CA . ASP A 1 129 ? 22.834 40.344 47.302 1.00 30.51 95 ASP A CA 1
ATOM 680 C C . ASP A 1 129 ? 22.861 41.875 47.468 1.00 28.37 95 ASP A C 1
ATOM 681 O O . ASP A 1 129 ? 21.948 42.407 48.093 1.00 29.37 95 ASP A O 1
ATOM 686 N N . ASN A 1 130 ? 23.880 42.526 46.924 1.00 26.86 96 ASN A N 1
ATOM 687 C CA . ASN A 1 130 ? 23.995 43.980 47.034 1.00 23.75 96 ASN A CA 1
ATOM 688 C C . ASN A 1 130 ? 23.529 44.750 45.825 1.00 22.63 96 ASN A C 1
ATOM 689 O O . ASN A 1 130 ? 23.803 45.941 45.655 1.00 20.44 96 ASN A O 1
ATOM 694 N N . ILE A 1 131 ? 22.782 44.142 44.928 1.00 21.65 97 ILE A N 1
ATOM 695 C CA . ILE A 1 131 ? 22.301 44.704 43.689 1.00 23.45 97 ILE A CA 1
ATOM 696 C C . ILE A 1 131 ? 20.782 44.587 43.665 1.00 24.32 97 ILE A C 1
ATOM 697 O O . ILE A 1 131 ? 20.175 43.554 43.939 1.00 25.62 97 ILE A O 1
ATOM 702 N N . VAL A 1 132 ? 20.156 45.706 43.354 1.00 23.98 98 VAL A N 1
ATOM 703 C CA . VAL A 1 132 ? 18.707 45.835 43.303 1.00 25.34 98 VAL A CA 1
ATOM 704 C C . VAL A 1 132 ? 18.271 45.840 41.855 1.00 25.15 98 VAL A C 1
ATOM 705 O O . VAL A 1 132 ? 18.976 46.314 40.966 1.00 24.05 98 VAL A O 1
ATOM 709 N N . GLU A 1 133 ? 17.150 45.172 41.574 1.00 27.11 99 GLU A N 1
ATOM 710 C CA . GLU A 1 133 ? 16.575 45.056 40.248 1.00 29.50 99 GLU A CA 1
ATOM 711 C C . GLU A 1 133 ? 15.330 45.926 40.073 1.00 28.42 99 GLU A C 1
ATOM 712 O O . GLU A 1 133 ? 14.380 45.758 40.845 1.00 29.61 99 GLU A O 1
ATOM 718 N N . VAL A 1 134 ? 15.350 46.880 39.158 1.00 28.88 100 VAL A N 1
ATOM 719 C CA . VAL A 1 134 ? 14.173 47.742 38.988 1.00 30.32 100 VAL A CA 1
ATOM 720 C C . VAL A 1 134 ? 13.935 47.790 37.476 1.00 31.93 100 VAL A C 1
ATOM 721 O O . VAL A 1 134 ? 14.723 48.299 36.681 1.00 30.12 100 VAL A O 1
ATOM 725 N N . ASP A 1 135 ? 12.794 47.219 37.089 1.00 35.36 101 ASP A N 1
ATOM 726 C CA . ASP A 1 135 ? 12.4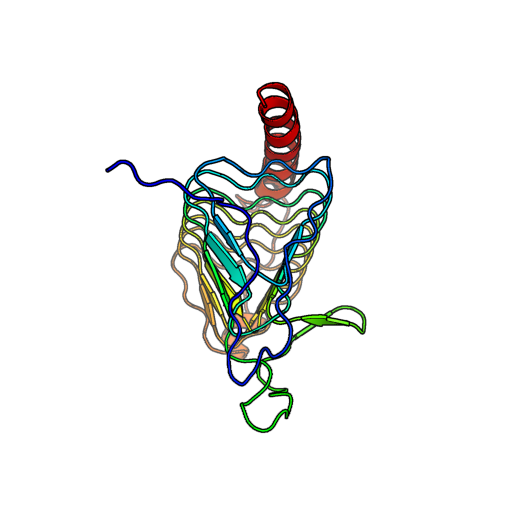68 47.144 35.670 1.00 37.42 101 ASP A CA 1
ATOM 727 C C . ASP A 1 135 ? 13.584 46.524 34.826 1.00 36.98 101 ASP A C 1
ATOM 728 O O . ASP A 1 135 ? 13.910 47.160 33.800 1.00 37.29 101 ASP A O 1
ATOM 733 N N . GLY A 1 136 ? 14.121 45.349 35.119 1.00 36.49 102 GLY A N 1
ATOM 734 C CA . GLY A 1 136 ? 15.147 44.783 34.253 1.00 34.74 102 GLY A CA 1
ATOM 735 C C . GLY A 1 136 ? 16.504 45.438 34.222 1.00 34.26 102 GLY A C 1
ATOM 736 O O . GLY A 1 136 ? 17.396 44.992 33.487 1.00 34.04 102 GLY A O 1
ATOM 737 N N . LYS A 1 137 ? 16.766 46.468 35.042 1.00 32.02 103 LYS A N 1
ATOM 738 C CA . LYS A 1 137 ? 18.074 47.103 35.095 1.00 31.17 103 LYS A CA 1
ATOM 739 C C . LYS A 1 137 ? 18.595 46.987 36.539 1.00 27.22 103 LYS A C 1
ATOM 740 O O . LYS A 1 137 ? 17.798 46.928 37.457 1.00 27.01 103 LYS A O 1
ATOM 746 N N . GLU A 1 138 ? 19.914 46.886 36.646 1.00 26.65 104 GLU A N 1
ATOM 747 C CA . GLU A 1 138 ? 20.541 46.695 37.943 1.00 25.39 104 GLU A CA 1
ATOM 748 C C . GLU A 1 138 ? 21.127 47.986 38.503 1.00 22.59 104 GLU A C 1
ATOM 749 O O . GLU A 1 138 ? 21.671 48.819 37.798 1.00 22.17 104 GLU A O 1
ATOM 755 N N . TYR A 1 139 ? 20.842 48.172 39.798 1.00 21.48 105 TYR A N 1
ATOM 756 C CA . TYR A 1 139 ? 21.309 49.372 40.493 1.00 19.92 105 TYR A CA 1
ATOM 757 C C . TYR A 1 139 ? 21.839 48.981 41.875 1.00 18.5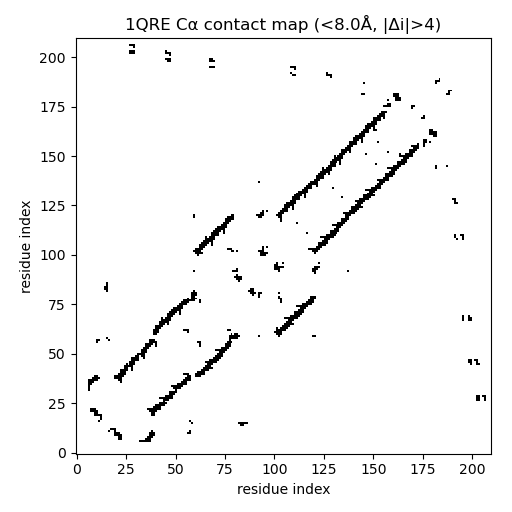0 105 TYR A C 1
ATOM 758 O O . TYR A 1 139 ? 21.462 47.985 42.500 1.00 19.86 105 TYR A O 1
ATOM 767 N N . ALA A 1 140 ? 22.697 49.865 42.395 1.00 17.71 106 ALA A N 1
ATOM 768 C CA . ALA A 1 140 ? 23.130 49.806 43.788 1.00 17.16 106 ALA A CA 1
ATOM 769 C C . ALA A 1 140 ? 22.052 50.536 44.619 1.00 15.50 106 ALA A C 1
ATOM 770 O O . ALA A 1 140 ? 21.568 49.982 45.601 1.00 15.95 106 ALA A O 1
ATOM 772 N N . VAL A 1 141 ? 21.767 51.763 44.179 1.00 15.63 107 VAL A N 1
ATOM 773 C CA . VAL A 1 141 ? 20.654 52.520 44.758 1.00 15.61 107 VAL A CA 1
ATOM 774 C C . VAL A 1 141 ? 19.749 53.037 43.620 1.00 14.85 107 VAL A C 1
ATOM 775 O O . VAL A 1 141 ? 20.256 53.705 42.733 1.00 15.77 107 VAL A O 1
ATOM 779 N N . TYR A 1 142 ? 18.470 52.714 43.744 1.00 15.15 108 TYR A N 1
ATOM 780 C CA . TYR A 1 142 ? 17.515 53.237 42.767 1.00 15.95 108 TYR A CA 1
ATOM 781 C C . TYR A 1 142 ? 16.554 54.179 43.495 1.00 14.70 108 TYR A C 1
ATOM 782 O O . TYR A 1 142 ? 15.831 53.743 44.387 1.00 16.24 108 TYR A O 1
ATOM 791 N N . ILE A 1 143 ? 16.574 55.455 43.117 1.00 14.33 109 ILE A N 1
ATOM 792 C CA . ILE A 1 143 ? 15.569 56.407 43.618 1.00 15.21 109 ILE A CA 1
ATOM 793 C C . ILE A 1 143 ? 14.634 56.694 42.428 1.00 15.65 109 ILE A C 1
ATOM 794 O O . ILE A 1 143 ? 15.127 57.139 41.380 1.00 16.16 109 ILE A O 1
ATOM 799 N N . GLY A 1 144 ? 13.353 56.409 42.645 1.00 16.09 110 G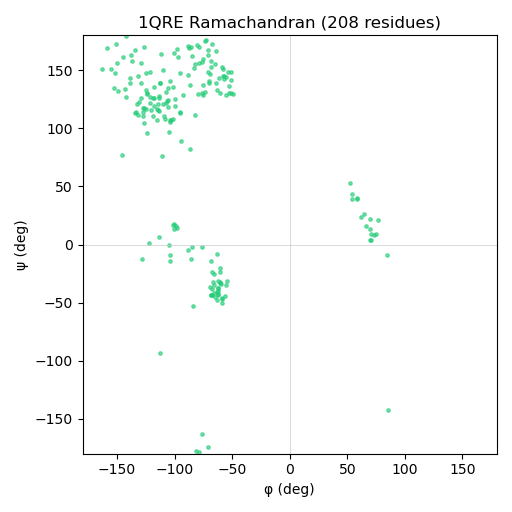LY A N 1
ATOM 800 C CA . GLY A 1 144 ? 12.432 56.557 41.493 1.00 16.24 110 GLY A CA 1
ATOM 801 C C . GLY A 1 144 ? 12.080 57.995 41.175 1.00 17.75 110 GLY A C 1
ATOM 802 O O . GLY A 1 144 ? 12.801 58.939 41.534 1.00 18.31 110 GLY A O 1
ATOM 803 N N . ASN A 1 145 ? 11.010 58.201 40.402 1.00 17.01 111 ASN A N 1
ATOM 804 C CA . ASN A 1 145 ? 10.538 59.498 39.985 1.00 15.41 111 ASN A CA 1
ATOM 805 C C . ASN A 1 145 ? 9.574 60.053 41.013 1.00 14.96 111 ASN A C 1
ATOM 806 O O . ASN A 1 145 ? 8.837 59.364 41.716 1.00 15.12 111 ASN A O 1
ATOM 811 N N . ASN A 1 146 ? 9.615 61.373 41.161 1.00 15.60 112 ASN A N 1
ATOM 812 C CA . ASN A 1 146 ? 8.761 62.102 42.074 1.00 15.28 112 ASN A CA 1
ATOM 813 C C . ASN A 1 146 ? 8.955 61.616 43.500 1.00 16.49 112 ASN A C 1
ATOM 814 O O . ASN A 1 146 ? 8.017 61.483 44.278 1.00 16.58 112 ASN A O 1
ATOM 819 N N . VAL A 1 147 ? 10.214 61.340 43.858 1.00 15.42 113 VAL A N 1
ATOM 820 C CA . VAL A 1 147 ? 10.552 60.879 45.212 1.00 14.85 113 VAL A CA 1
ATOM 821 C C . VAL A 1 147 ? 11.221 62.004 46.010 1.00 12.65 113 VAL A C 1
ATOM 822 O O . VAL A 1 147 ? 12.076 62.682 45.423 1.00 14.74 113 VAL A O 1
ATOM 826 N N . SER A 1 148 ? 10.813 62.200 47.230 1.00 12.58 114 SER A N 1
ATOM 827 C CA . SER A 1 148 ? 11.432 63.194 48.083 1.00 12.26 114 SER A CA 1
ATOM 828 C C . SER A 1 148 ? 12.278 62.506 49.136 1.00 12.52 114 SER A C 1
ATOM 829 O O . SER A 1 148 ? 11.794 61.711 49.947 1.00 12.79 114 SER A O 1
ATOM 832 N N . LEU A 1 149 ? 13.588 62.898 49.163 1.00 12.27 115 LEU A N 1
ATOM 833 C CA . LEU A 1 149 ? 14.484 62.450 50.217 1.00 11.49 115 LEU A CA 1
ATOM 834 C C . LEU A 1 149 ? 14.661 63.664 51.124 1.00 10.30 115 LEU A C 1
ATOM 835 O O . LEU A 1 149 ? 15.449 64.610 50.796 1.00 11.09 115 LEU A O 1
ATOM 840 N N . ALA A 1 150 ? 13.931 63.777 52.197 1.00 11.13 116 ALA A N 1
ATOM 841 C CA . ALA A 1 150 ? 13.926 64.962 53.044 1.00 11.28 116 ALA A CA 1
ATOM 842 C C . ALA A 1 150 ? 15.210 65.116 53.832 1.00 11.05 116 ALA A C 1
ATOM 843 O O . ALA A 1 150 ? 16.006 64.215 54.018 1.00 11.35 116 ALA A O 1
ATOM 845 N N . HIS A 1 151 ? 15.388 66.297 54.420 1.00 11.35 117 HIS A N 1
ATOM 846 C CA . HIS A 1 151 ? 16.627 66.722 55.037 1.00 10.47 117 HIS A CA 1
ATOM 847 C C . HIS A 1 151 ? 17.193 65.686 55.987 1.00 10.84 117 HIS A C 1
ATOM 848 O O . HIS A 1 151 ? 16.465 65.209 56.905 1.00 10.34 117 HIS A O 1
ATOM 855 N N . GLN A 1 152 ? 18.458 65.363 55.835 1.00 10.52 118 GLN A N 1
ATOM 856 C CA . GLN A 1 152 ? 19.228 64.514 56.719 1.00 10.68 118 GLN A CA 1
ATOM 857 C C . GLN A 1 152 ? 18.814 63.054 56.644 1.00 10.17 118 GLN A C 1
ATOM 858 O O . GLN A 1 152 ? 19.345 62.244 57.418 1.00 11.20 118 GLN A O 1
ATOM 864 N N . SER A 1 153 ? 17.978 62.679 55.699 1.00 10.24 119 SER A N 1
ATOM 865 C CA . SER A 1 153 ? 17.644 61.272 55.483 1.00 11.35 119 SER A CA 1
ATOM 866 C C . SER A 1 153 ? 18.871 60.614 54.826 1.00 10.75 119 SER A C 1
ATOM 867 O O . SER A 1 153 ? 19.874 61.233 54.371 1.00 10.89 119 SER A O 1
ATOM 870 N N . GLN A 1 154 ? 18.787 59.288 54.645 1.00 10.53 120 GLN A N 1
ATOM 871 C CA . GLN A 1 154 ? 19.840 58.497 54.044 1.00 9.48 120 GLN A CA 1
ATOM 872 C C . GLN A 1 154 ? 19.241 57.276 53.379 1.00 10.63 120 GLN A C 1
ATOM 873 O O . GLN A 1 154 ? 18.416 56.595 54.014 1.00 11.56 120 GLN A O 1
ATOM 879 N N . VAL A 1 155 ? 19.663 56.961 52.181 1.00 11.21 121 VAL A N 1
ATOM 880 C CA . VAL A 1 155 ? 19.260 55.737 51.472 1.00 11.85 121 VAL A CA 1
ATOM 881 C C . VAL A 1 155 ? 20.565 55.074 51.065 1.00 11.78 121 VAL A C 1
ATOM 882 O O . VAL A 1 155 ? 21.416 55.627 50.321 1.00 12.76 121 VAL A O 1
ATOM 886 N N . HIS A 1 156 ? 20.811 53.899 51.672 1.00 12.32 122 HIS A N 1
ATOM 887 C CA . HIS A 1 156 ? 22.050 53.165 51.496 1.00 12.30 122 HIS A CA 1
ATOM 888 C C . HIS A 1 156 ? 21.810 51.846 50.765 1.00 12.59 122 HIS A C 1
ATOM 889 O O . HIS A 1 156 ? 21.014 51.020 51.226 1.00 13.48 122 HIS A O 1
ATOM 896 N N . GLY A 1 157 ? 22.594 51.671 49.704 1.00 13.06 123 GLY A N 1
ATOM 897 C CA . GLY A 1 157 ? 22.325 50.438 48.897 1.00 13.31 123 GLY A CA 1
ATOM 898 C C . GLY A 1 157 ? 22.880 49.204 49.602 1.00 13.82 123 GLY A C 1
ATOM 899 O O . GLY A 1 157 ? 23.741 49.263 50.494 1.00 15.19 123 GLY A O 1
ATOM 900 N N . PRO A 1 158 ? 22.305 48.056 49.257 1.00 14.67 124 PRO A N 1
ATOM 901 C CA . PRO A 1 158 ? 21.314 47.921 48.224 1.00 15.13 124 PRO A CA 1
ATOM 902 C C . PRO A 1 158 ? 19.950 48.454 48.614 1.00 14.92 124 PRO A C 1
ATOM 903 O O . PRO A 1 158 ? 19.467 48.168 49.723 1.00 15.94 124 PRO A O 1
ATOM 907 N N . ALA A 1 159 ? 19.341 49.272 47.730 1.00 15.62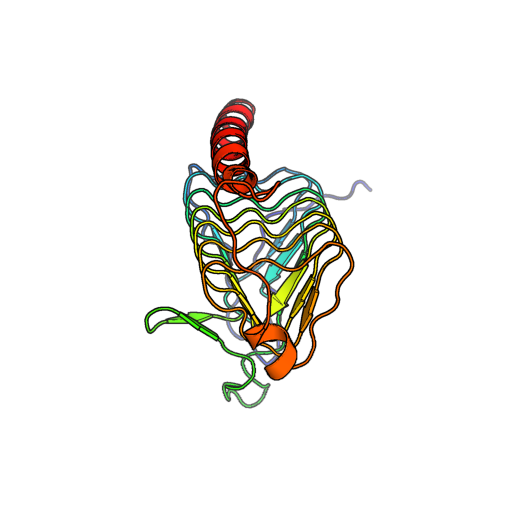 125 ALA A N 1
ATOM 908 C CA . ALA A 1 159 ? 18.059 49.827 48.103 1.00 16.19 125 ALA A CA 1
ATOM 909 C C . ALA A 1 159 ? 17.307 50.367 46.885 1.00 15.34 125 ALA A C 1
ATOM 910 O O . ALA A 1 159 ? 17.926 50.851 45.964 1.00 15.82 125 ALA A O 1
ATOM 912 N N . ALA A 1 160 ? 15.987 50.314 47.010 1.00 16.39 126 ALA A N 1
ATOM 913 C CA . ALA A 1 160 ? 15.177 50.925 45.970 1.00 16.28 126 ALA A CA 1
ATOM 914 C C . ALA A 1 160 ? 14.025 51.664 46.614 1.00 16.64 126 ALA A C 1
ATOM 915 O O . ALA A 1 160 ? 13.489 51.206 47.616 1.00 18.73 126 ALA A O 1
ATOM 917 N N . VAL A 1 161 ? 13.738 52.854 46.066 1.00 16.04 127 VAL A N 1
ATOM 918 C CA . VAL A 1 161 ? 12.612 53.645 46.579 1.00 15.55 127 VAL A CA 1
ATOM 919 C C . VAL A 1 161 ? 11.681 53.951 45.396 1.00 16.04 127 VAL A C 1
ATOM 920 O O . VAL A 1 161 ? 12.090 54.559 44.400 1.00 17.20 127 VAL A O 1
ATOM 924 N N . GLY A 1 162 ? 10.458 53.442 45.470 1.00 16.80 128 GLY A N 1
ATOM 925 C CA . GLY A 1 162 ? 9.493 53.583 44.382 1.00 15.79 128 GLY A CA 1
ATOM 926 C C . GLY A 1 162 ? 8.943 54.975 44.175 1.00 17.22 128 GLY A C 1
ATOM 927 O O . GLY A 1 162 ? 9.047 55.840 45.055 1.00 15.95 128 GLY A O 1
ATOM 928 N N . ASP A 1 163 ? 8.334 55.242 42.997 1.00 17.38 129 ASP A N 1
ATOM 929 C CA . ASP A 1 163 ? 7.849 56.558 42.677 1.00 17.38 129 ASP A CA 1
ATOM 930 C C . ASP A 1 163 ? 6.851 57.101 43.660 1.00 17.69 129 ASP A C 1
ATOM 931 O O . ASP A 1 163 ? 6.064 56.435 44.334 1.00 19.06 129 ASP A O 1
ATOM 936 N N . ASP A 1 164 ? 6.818 58.425 43.801 1.00 17.16 130 ASP A N 1
ATOM 937 C CA . ASP A 1 164 ? 5.867 59.182 44.589 1.00 17.13 130 ASP A CA 1
ATOM 938 C C . ASP A 1 164 ? 5.875 58.791 46.053 1.00 17.07 130 ASP A C 1
ATOM 939 O O . ASP A 1 164 ? 4.903 58.877 46.804 1.00 17.89 130 ASP A O 1
ATOM 948 N N . THR A 1 165 ? 7.102 58.549 46.544 1.00 17.41 131 THR A N 1
ATOM 949 C CA . THR A 1 165 ? 7.308 58.235 47.941 1.00 16.46 131 THR A CA 1
ATOM 950 C C . THR A 1 165 ? 8.067 59.352 48.663 1.00 15.09 131 THR A C 1
ATOM 951 O O . THR A 1 165 ? 8.962 59.974 48.048 1.00 15.60 131 THR A O 1
ATOM 955 N N . PHE A 1 166 ? 7.613 59.617 49.856 1.00 14.28 132 PHE A N 1
ATOM 956 C CA . PHE A 1 166 ? 8.237 60.611 50.743 1.00 13.08 132 PHE A CA 1
ATOM 957 C C . PHE A 1 166 ? 9.112 59.904 51.757 1.00 13.53 132 PHE A C 1
ATOM 958 O O . PHE A 1 166 ? 8.579 59.095 52.526 1.00 15.97 132 PHE A O 1
ATOM 966 N N . ILE A 1 167 ? 10.418 60.169 51.787 1.00 13.15 133 ILE A N 1
ATOM 967 C CA . ILE A 1 167 ? 11.344 59.610 52.782 1.00 11.99 133 ILE A CA 1
ATOM 968 C C . ILE A 1 167 ? 11.595 60.786 53.730 1.00 12.33 133 ILE A C 1
ATOM 969 O O . ILE A 1 167 ? 12.260 61.791 53.377 1.00 13.30 133 ILE A O 1
ATOM 974 N N . GLY A 1 168 ? 11.030 60.721 54.923 1.00 13.29 134 GLY A N 1
ATOM 975 C CA . GLY A 1 168 ? 11.021 61.859 55.843 1.00 12.20 134 GLY A CA 1
ATOM 976 C C . GLY A 1 168 ? 12.384 62.271 56.403 1.00 11.03 134 GLY A C 1
ATOM 977 O O . GLY A 1 168 ? 13.398 61.573 56.377 1.00 11.68 134 GLY A O 1
ATOM 978 N N . MET A 1 169 ? 12.298 63.413 57.103 1.00 12.29 135 MET A N 1
ATOM 979 C CA . MET A 1 169 ? 13.474 64.012 57.737 1.00 11.58 135 MET A CA 1
ATOM 980 C C . MET A 1 169 ? 14.141 63.027 58.661 1.00 12.33 135 MET A C 1
ATOM 981 O O . MET A 1 169 ? 13.488 62.374 59.485 1.00 11.36 135 MET A O 1
ATOM 986 N N . GLN A 1 170 ? 15.423 62.839 58.525 1.00 10.74 136 GLN A N 1
ATOM 987 C CA . GLN A 1 170 ? 16.253 61.991 59.384 1.00 11.40 136 GLN A CA 1
ATOM 988 C C . GLN A 1 170 ? 15.895 60.517 59.260 1.00 12.52 136 GLN A C 1
ATOM 989 O O . GLN A 1 170 ? 16.386 59.735 60.083 1.00 14.87 136 GLN A O 1
ATOM 995 N N . ALA A 1 171 ? 15.190 60.109 58.257 1.00 11.27 137 ALA A N 1
ATOM 996 C CA . ALA A 1 171 ? 14.818 58.705 58.049 1.00 11.16 137 ALA A CA 1
ATOM 997 C C . ALA A 1 171 ? 15.964 57.911 57.472 1.00 12.59 137 ALA A C 1
ATOM 998 O O . ALA A 1 171 ? 16.926 58.486 56.923 1.00 13.06 137 ALA A O 1
ATOM 1000 N N . PHE A 1 172 ? 15.837 56.592 57.425 1.00 12.49 138 PHE A N 1
ATOM 1001 C CA . PHE A 1 172 ? 16.912 55.719 56.989 1.00 12.57 138 PHE A CA 1
ATOM 1002 C C . PHE A 1 172 ? 16.366 54.544 56.205 1.00 12.90 138 PHE A C 1
ATOM 1003 O O . PHE A 1 172 ? 15.421 53.907 56.714 1.00 14.50 138 PHE A O 1
ATOM 1011 N N . VAL A 1 173 ? 16.932 54.207 55.092 1.00 11.96 139 VAL A N 1
ATOM 1012 C CA . VAL A 1 173 ? 16.565 53.078 54.253 1.00 11.69 139 VAL A CA 1
ATOM 1013 C C . VAL A 1 173 ? 17.823 52.300 53.916 1.00 12.60 139 VAL A C 1
ATOM 1014 O O . VAL A 1 173 ? 18.770 52.903 53.349 1.00 13.24 139 VAL A O 1
ATOM 1018 N N . PHE A 1 174 ? 17.959 51.011 54.201 1.00 13.41 140 PHE A N 1
ATOM 1019 C CA . PHE A 1 174 ? 19.146 50.225 53.933 1.00 14.01 140 PHE A CA 1
ATOM 1020 C C . PHE A 1 174 ? 18.759 48.779 53.654 1.00 14.52 140 PHE A C 1
ATOM 1021 O O . PHE A 1 174 ? 17.929 48.274 54.409 1.00 15.31 140 PHE A O 1
ATOM 1029 N N . LYS A 1 175 ? 19.275 48.191 52.594 1.00 15.42 141 LYS A N 1
ATOM 1030 C CA . LYS A 1 175 ? 18.945 46.781 52.307 1.00 18.24 141 LYS A CA 1
ATOM 1031 C C . LYS A 1 175 ? 17.455 46.586 52.263 1.00 17.77 141 LYS A C 1
ATOM 1032 O O . LYS A 1 175 ? 16.890 45.607 52.783 1.00 17.14 141 LYS A O 1
ATOM 1038 N N . SER A 1 176 ? 16.762 47.525 51.615 1.00 17.70 142 SER A N 1
ATOM 1039 C CA . SER A 1 176 ? 15.301 47.470 51.553 1.00 17.21 142 SER A CA 1
ATOM 1040 C C . SER A 1 176 ? 14.791 47.976 50.215 1.00 18.17 142 SER A C 1
ATOM 1041 O O . SER A 1 176 ? 15.442 48.711 49.485 1.00 18.22 142 SER A O 1
ATOM 1044 N N . LYS A 1 177 ? 13.548 47.599 49.928 1.00 19.63 143 LYS A N 1
ATOM 1045 C CA . LYS A 1 177 ? 12.813 48.064 48.767 1.00 19.63 143 LYS A CA 1
ATOM 1046 C C . LYS A 1 177 ? 11.581 48.749 49.335 1.00 19.82 143 LYS A C 1
ATOM 1047 O O . LYS A 1 177 ? 10.773 48.137 50.048 1.00 21.84 143 LYS A O 1
ATOM 1053 N N . VAL A 1 178 ? 11.476 50.058 49.110 1.00 18.35 144 VAL A N 1
ATOM 1054 C CA . VAL A 1 178 ? 10.314 50.821 49.540 1.00 17.72 144 VAL A CA 1
ATOM 1055 C C . VAL A 1 178 ? 9.431 50.977 48.307 1.00 18.32 144 VAL A C 1
ATOM 1056 O O . VAL A 1 178 ? 9.889 51.377 47.238 1.00 18.23 144 VAL A O 1
ATOM 1060 N N . GLY A 1 179 ? 8.159 50.561 48.444 1.00 19.59 145 GLY A N 1
ATOM 1061 C CA . GLY A 1 179 ? 7.304 50.604 47.249 1.00 20.16 145 GLY A CA 1
ATOM 1062 C C . GLY A 1 179 ? 6.930 52.015 46.839 1.00 21.06 145 GLY A C 1
ATOM 1063 O O . GLY A 1 179 ? 7.419 53.024 47.372 1.00 20.97 145 GLY A O 1
ATOM 1064 N N . ASN A 1 180 ? 6.068 52.148 45.838 1.00 21.16 146 ASN A N 1
ATOM 1065 C CA . ASN A 1 180 ? 5.559 53.434 45.386 1.00 22.01 146 ASN A CA 1
ATOM 1066 C C . ASN A 1 180 ? 4.469 53.935 46.312 1.00 20.69 146 ASN A C 1
ATOM 1067 O O . ASN A 1 180 ? 3.810 53.214 47.072 1.00 19.74 146 ASN A O 1
ATOM 1072 N N . ASN A 1 181 ? 4.268 55.240 46.326 1.00 19.12 147 ASN A N 1
ATOM 1073 C CA . ASN A 1 181 ? 3.263 55.913 47.117 1.00 18.93 147 ASN A CA 1
ATOM 1074 C C . ASN A 1 181 ? 3.333 55.590 48.580 1.00 18.84 147 ASN A C 1
ATOM 1075 O O . ASN A 1 181 ? 2.342 55.519 49.310 1.00 18.88 147 ASN A O 1
ATOM 1080 N N . CYS A 1 182 ? 4.582 55.478 49.102 1.00 16.64 148 CYS A N 1
ATOM 1081 C CA . CYS A 1 182 ? 4.811 55.252 50.504 1.00 16.93 148 CYS A CA 1
ATOM 1082 C C . CYS A 1 182 ? 5.189 56.542 51.222 1.00 16.65 148 CYS A C 1
ATOM 1083 O O . CYS A 1 182 ? 5.528 57.536 50.563 1.00 16.62 148 CYS A O 1
ATOM 1086 N N . VAL A 1 183 ? 5.118 56.518 52.526 1.00 16.17 149 VAL A N 1
ATOM 1087 C CA . VAL A 1 183 ? 5.549 57.579 53.402 1.00 16.41 149 VAL A CA 1
ATOM 1088 C C . VAL A 1 183 ? 6.399 56.999 54.518 1.00 16.93 149 VAL A C 1
ATOM 1089 O O . VAL A 1 183 ? 5.948 56.191 55.335 1.00 17.73 149 VAL A O 1
ATOM 1093 N N . LEU A 1 184 ? 7.654 57.455 54.631 1.00 15.23 150 LEU A N 1
ATOM 1094 C CA . LEU A 1 184 ? 8.473 57.132 55.791 1.00 13.88 150 LEU A CA 1
ATOM 1095 C C . LEU A 1 184 ? 8.402 58.391 56.651 1.00 14.44 150 LEU A C 1
ATOM 1096 O O . LEU A 1 184 ? 8.932 59.458 56.250 1.00 14.26 150 LEU A O 1
ATOM 1101 N N . GLU A 1 185 ? 7.733 58.442 57.769 1.00 15.01 151 GLU A N 1
ATOM 1102 C CA . GLU A 1 185 ? 7.674 59.648 58.601 1.00 15.01 151 GLU A CA 1
ATOM 1103 C C . GLU A 1 185 ? 9.069 59.981 59.120 1.00 13.75 151 GLU A C 1
ATOM 1104 O O . GLU A 1 185 ? 9.976 59.149 59.076 1.00 14.73 151 GLU A O 1
ATOM 1110 N N . PRO A 1 186 ? 9.231 61.170 59.639 1.00 14.07 152 PRO A N 1
ATOM 1111 C CA . PRO A 1 186 ? 10.531 61.572 60.182 1.00 15.95 152 PRO A CA 1
ATOM 1112 C C . PRO A 1 186 ? 11.048 60.570 61.171 1.00 15.56 152 PRO A C 1
ATOM 1113 O O . PRO A 1 186 ? 10.288 59.968 61.973 1.00 16.59 152 PRO A O 1
ATOM 1117 N N . ARG A 1 187 ? 12.321 60.211 61.137 1.00 14.85 153 ARG A N 1
ATOM 1118 C CA . ARG A 1 187 ? 12.976 59.319 62.069 1.00 16.39 153 ARG A CA 1
ATOM 1119 C C . ARG A 1 187 ? 12.524 57.879 61.948 1.00 15.80 153 ARG A C 1
ATOM 1120 O O . ARG A 1 187 ? 12.926 57.117 62.855 1.00 18.01 153 ARG A O 1
ATOM 1135 N N . SER A 1 188 ? 11.824 57.507 60.909 1.00 14.18 154 SER A N 1
ATOM 1136 C CA . SER A 1 188 ? 11.471 56.089 60.733 1.00 15.29 154 SER A CA 1
ATOM 1137 C C . SER A 1 188 ? 12.655 55.433 60.027 1.00 15.13 154 SER A C 1
ATOM 1138 O O . SER A 1 188 ? 13.570 56.095 59.435 1.00 14.69 154 SER A O 1
ATOM 1141 N N . ALA A 1 189 ? 12.688 54.108 59.926 1.00 15.09 155 ALA A N 1
ATOM 1142 C CA . ALA A 1 189 ? 13.745 53.385 59.237 1.00 13.90 155 ALA A CA 1
ATOM 1143 C C . ALA A 1 189 ? 13.209 52.064 58.687 1.00 15.53 155 ALA A C 1
ATOM 1144 O O . ALA A 1 189 ? 12.326 51.462 59.332 1.00 15.81 155 ALA A O 1
ATOM 1146 N N . ALA A 1 190 ? 13.730 51.628 57.590 1.00 14.69 156 ALA A N 1
ATOM 1147 C CA . ALA A 1 190 ? 13.434 50.367 56.912 1.00 14.60 156 ALA A CA 1
ATOM 1148 C C . ALA A 1 190 ? 14.770 49.675 56.671 1.00 16.92 156 ALA A C 1
ATOM 1149 O O . ALA A 1 190 ? 15.597 50.196 55.882 1.00 15.45 156 ALA A O 1
ATOM 1151 N N . ILE A 1 191 ? 15.078 48.568 57.347 1.00 16.92 157 ILE A N 1
ATOM 1152 C CA . ILE A 1 191 ? 16.317 47.847 57.189 1.00 16.35 157 ILE A CA 1
ATOM 1153 C C . ILE A 1 191 ? 16.069 46.360 56.881 1.00 17.54 157 ILE A C 1
ATOM 1154 O O . ILE A 1 191 ? 15.408 45.732 57.725 1.00 18.72 157 ILE A O 1
ATOM 1159 N N . GLY A 1 192 ? 16.474 45.879 55.751 1.00 17.06 158 GLY A N 1
ATOM 1160 C CA . GLY A 1 192 ? 16.353 44.449 55.411 1.00 19.04 158 GLY A CA 1
ATOM 1161 C C . GLY A 1 192 ? 14.976 44.018 55.025 1.00 21.33 158 GLY A C 1
ATOM 1162 O O . GLY A 1 192 ? 14.660 42.816 55.108 1.00 23.30 158 GLY A O 1
ATOM 1163 N N . VAL A 1 193 ? 14.104 44.927 54.613 1.00 19.26 159 VAL A N 1
ATOM 1164 C CA . VAL A 1 193 ? 12.701 44.617 54.327 1.00 19.04 159 VAL A CA 1
ATOM 1165 C C . VAL A 1 193 ? 12.174 45.196 53.034 1.00 19.75 159 VAL A C 1
ATOM 1166 O O . VAL A 1 193 ? 12.736 46.073 52.355 1.00 19.04 159 VAL A O 1
ATOM 1170 N N . THR A 1 194 ? 10.985 44.702 52.645 1.00 21.84 160 THR A N 1
ATOM 1171 C CA . THR A 1 194 ? 10.239 45.250 51.526 1.00 22.14 160 THR A CA 1
ATOM 1172 C C . THR A 1 194 ? 9.008 45.959 52.079 1.00 22.89 160 THR A C 1
ATOM 1173 O O . THR A 1 194 ? 8.244 45.403 52.888 1.00 24.74 160 THR A O 1
ATOM 1177 N N . ILE A 1 195 ? 8.864 47.258 51.822 1.00 23.55 161 ILE A N 1
ATOM 1178 C CA . ILE A 1 195 ? 7.718 48.027 52.300 1.00 22.84 161 ILE A CA 1
ATOM 1179 C C . ILE A 1 195 ? 6.697 48.038 51.164 1.00 23.00 161 ILE A C 1
ATOM 1180 O O . ILE A 1 195 ? 6.976 48.455 50.047 1.00 22.33 161 ILE A O 1
ATOM 1185 N N . PRO A 1 196 ? 5.541 47.404 51.362 1.00 23.77 162 PRO A N 1
ATOM 1186 C CA . PRO A 1 196 ? 4.549 47.291 50.320 1.00 23.53 162 PRO A CA 1
ATOM 1187 C C . PRO A 1 196 ? 4.099 48.664 49.844 1.00 22.64 162 PRO A C 1
ATOM 1188 O O . PRO A 1 196 ? 4.094 49.641 50.583 1.00 22.39 162 PRO A O 1
ATOM 1192 N N . ASP A 1 197 ? 3.667 48.745 48.591 1.00 23.01 163 ASP A N 1
ATOM 1193 C CA . ASP A 1 197 ? 3.176 49.978 48.015 1.00 23.25 163 ASP A CA 1
ATOM 1194 C C . ASP A 1 197 ? 2.047 50.560 48.850 1.00 23.23 163 ASP A C 1
ATOM 1195 O O . ASP A 1 197 ? 1.213 49.814 49.415 1.00 23.76 163 ASP A O 1
ATOM 1200 N N . GLY A 1 198 ? 1.958 51.893 48.962 1.00 20.47 164 GLY A N 1
ATOM 1201 C CA . GLY A 1 198 ? 0.918 52.548 49.695 1.00 18.90 164 GLY A CA 1
ATOM 1202 C C . GLY A 1 198 ? 0.890 52.434 51.196 1.00 20.20 164 GLY A C 1
ATOM 1203 O O . GLY A 1 198 ? -0.127 52.671 51.864 1.00 23.85 164 GLY A O 1
ATOM 1204 N N . ARG A 1 199 ? 2.058 52.129 51.803 1.00 19.95 165 ARG A N 1
ATOM 1205 C CA . ARG A 1 199 ? 2.100 52.027 53.257 1.00 20.79 165 ARG A CA 1
ATOM 1206 C C . ARG A 1 199 ? 2.934 53.154 53.875 1.00 20.58 165 ARG A C 1
ATOM 1207 O O . ARG A 1 199 ? 3.699 53.774 53.121 1.00 21.20 165 ARG A O 1
ATOM 1215 N N . TYR A 1 200 ? 2.783 53.373 55.164 1.00 19.68 166 TYR A N 1
ATOM 1216 C CA . TYR A 1 200 ? 3.602 54.356 55.864 1.00 19.41 166 TYR A CA 1
ATOM 1217 C C . TYR A 1 200 ? 4.217 53.728 57.102 1.00 19.85 166 TYR A C 1
ATOM 1218 O O . TYR A 1 200 ? 3.775 52.710 57.663 1.00 18.40 166 TYR A O 1
ATOM 1227 N N . ILE A 1 201 ? 5.339 54.335 57.515 1.00 17.47 167 ILE A N 1
ATOM 1228 C CA . ILE A 1 201 ? 6.031 53.964 58.719 1.00 17.78 167 ILE A CA 1
ATOM 1229 C C . ILE A 1 201 ? 5.945 55.123 59.688 1.00 17.37 167 ILE A C 1
ATOM 1230 O O . ILE A 1 201 ? 6.467 56.214 59.428 1.00 17.65 167 ILE A O 1
ATOM 1235 N N . PRO A 1 202 ? 5.290 54.976 60.815 1.00 16.45 168 PRO A N 1
ATOM 1236 C CA . PRO A 1 202 ? 5.160 55.976 61.845 1.00 17.71 168 PRO A CA 1
ATOM 1237 C C . PRO A 1 202 ? 6.491 56.572 62.274 1.00 17.28 168 PRO A C 1
ATOM 1238 O O . PRO A 1 202 ? 7.527 55.896 62.385 1.00 16.51 168 PRO A O 1
ATOM 1242 N N . ALA A 1 203 ? 6.485 57.855 62.675 1.00 16.06 169 ALA A N 1
ATOM 1243 C CA . ALA A 1 203 ? 7.667 58.536 63.135 1.00 17.33 169 ALA A CA 1
ATOM 1244 C C . ALA A 1 203 ? 8.392 57.752 64.210 1.00 18.64 169 ALA A C 1
ATOM 1245 O O . ALA A 1 203 ? 7.802 57.220 65.170 1.00 19.35 169 ALA A O 1
ATOM 1247 N N . GLY A 1 204 ? 9.677 57.559 64.066 1.00 19.10 170 GLY A N 1
ATOM 1248 C CA . GLY A 1 204 ? 10.555 56.924 65.023 1.00 19.27 170 GLY A CA 1
ATOM 1249 C C . GLY A 1 204 ? 10.580 55.414 64.947 1.00 19.17 170 GLY A C 1
ATOM 1250 O O . GLY A 1 204 ? 11.501 54.837 65.571 1.00 21.41 170 GLY A O 1
ATOM 1251 N N . MET A 1 205 ? 9.711 54.767 64.173 1.00 17.52 171 MET A N 1
ATOM 1252 C CA . MET A 1 205 ? 9.701 53.311 64.125 1.00 19.66 171 MET A CA 1
ATOM 1253 C C . MET A 1 205 ? 10.789 52.731 63.239 1.00 19.89 171 MET A C 1
ATOM 1254 O O . MET A 1 205 ? 10.976 53.141 62.084 1.00 17.41 171 MET A O 1
ATOM 1259 N N . VAL A 1 206 ? 11.543 51.788 63.768 1.00 18.27 172 VAL A N 1
ATOM 1260 C CA . VAL A 1 206 ? 12.615 51.092 63.055 1.00 18.62 172 VAL A CA 1
ATOM 1261 C C . VAL A 1 206 ? 12.126 49.712 62.665 1.00 19.67 172 VAL A C 1
ATOM 1262 O O . VAL A 1 206 ? 11.896 48.852 63.538 1.00 22.80 172 VAL A O 1
ATOM 1266 N N . VAL A 1 207 ? 11.858 49.484 61.404 1.00 18.12 173 VAL A N 1
ATOM 1267 C CA . VAL A 1 207 ? 11.314 48.241 60.856 1.00 17.83 173 VAL A CA 1
ATOM 1268 C C . VAL A 1 207 ? 12.448 47.369 60.351 1.00 18.79 173 VAL A C 1
ATOM 1269 O O . VAL A 1 207 ? 13.157 47.753 59.422 1.00 19.04 173 VAL A O 1
ATOM 1273 N N . THR A 1 208 ? 12.661 46.227 61.000 1.00 20.07 174 THR A N 1
ATOM 1274 C CA . THR A 1 208 ? 13.746 45.335 60.640 1.00 20.61 174 THR A CA 1
ATOM 1275 C C . THR A 1 208 ? 13.298 43.920 60.264 1.00 23.74 174 THR A C 1
ATOM 1276 O O . THR A 1 208 ? 14.155 43.113 59.921 1.00 23.17 174 THR A O 1
ATOM 1280 N N . SER A 1 209 ? 11.994 43.671 60.279 1.00 26.03 175 SER A N 1
ATOM 1281 C CA . SER A 1 209 ? 11.557 42.304 59.910 1.00 26.85 175 SER A CA 1
ATOM 1282 C C . SER A 1 209 ? 10.436 42.377 58.897 1.00 26.76 175 SER A C 1
ATOM 1283 O O . SER A 1 209 ? 9.614 43.301 58.978 1.00 25.24 175 SER A O 1
ATOM 1286 N N . GLN A 1 210 ? 10.401 41.430 57.968 1.00 26.86 176 GLN A N 1
ATOM 1287 C CA . GLN A 1 210 ? 9.376 41.397 56.939 1.00 26.97 176 GLN A CA 1
ATOM 1288 C C . GLN A 1 210 ? 7.977 41.236 57.516 1.00 27.40 176 GLN A C 1
ATOM 1289 O O . GLN A 1 210 ? 7.035 41.804 56.955 1.00 25.32 176 GLN A O 1
ATOM 1295 N N . ALA A 1 211 ? 7.836 40.543 58.644 1.00 25.93 177 ALA A N 1
ATOM 1296 C CA . ALA A 1 211 ? 6.541 40.399 59.289 1.00 26.92 177 ALA A CA 1
ATOM 1297 C C . ALA A 1 211 ? 6.003 41.758 59.725 1.00 25.92 177 ALA A C 1
ATOM 1298 O O . ALA A 1 211 ? 4.825 42.049 59.521 1.00 26.28 177 ALA A O 1
ATOM 1300 N N . GLU A 1 212 ? 6.883 42.593 60.288 1.00 25.64 178 GLU A N 1
ATOM 1301 C CA . GLU A 1 212 ? 6.539 43.956 60.679 1.00 25.15 178 GLU A CA 1
ATOM 1302 C C . GLU A 1 212 ? 6.191 44.790 59.435 1.00 23.77 178 GLU A C 1
ATOM 1303 O O . GLU A 1 212 ? 5.209 45.516 59.457 1.00 22.80 178 GLU A O 1
ATOM 1309 N N . ALA A 1 213 ? 6.979 44.698 58.378 1.00 23.00 179 ALA A N 1
ATOM 1310 C CA . ALA A 1 213 ? 6.735 45.486 57.170 1.00 22.79 179 ALA A CA 1
ATOM 1311 C C . ALA A 1 213 ? 5.402 45.147 56.520 1.00 24.23 179 ALA A C 1
ATOM 1312 O O . ALA A 1 213 ? 4.688 46.006 55.997 1.00 23.13 179 ALA A O 1
ATOM 1314 N N . ASP A 1 214 ? 5.040 43.856 56.553 1.00 25.61 180 ASP A N 1
ATOM 1315 C CA . ASP A 1 214 ? 3.765 43.432 55.974 1.00 27.16 180 ASP A CA 1
ATOM 1316 C C . ASP A 1 214 ? 2.569 43.998 56.713 1.00 25.87 180 ASP A C 1
ATOM 1317 O O . ASP A 1 214 ? 1.494 44.146 56.125 1.00 25.87 180 ASP A O 1
ATOM 1322 N N . LYS A 1 215 ? 2.704 44.330 57.991 1.00 24.17 181 LYS A N 1
ATOM 1323 C CA . LYS A 1 215 ? 1.641 44.879 58.791 1.00 25.67 181 LYS A CA 1
ATOM 1324 C C . LYS A 1 215 ? 1.647 46.391 58.947 1.00 24.47 181 LYS A C 1
ATOM 1325 O O . LYS A 1 215 ? 0.936 46.903 59.805 1.00 26.43 181 LYS A O 1
ATOM 1331 N N . LEU A 1 216 ? 2.442 47.070 58.103 1.00 23.13 182 LEU A N 1
ATOM 1332 C CA . LEU A 1 216 ? 2.437 48.538 58.272 1.00 21.96 182 LEU A CA 1
ATOM 1333 C C . LEU A 1 216 ? 1.078 49.080 57.859 1.00 21.44 182 LEU A C 1
ATOM 1334 O O . LEU A 1 216 ? 0.390 48.500 57.008 1.00 21.61 182 LEU A O 1
ATOM 1339 N N . PRO A 1 217 ? 0.695 50.197 58.425 1.00 20.84 183 PRO A N 1
ATOM 1340 C CA . PRO A 1 217 ? -0.553 50.873 58.120 1.00 22.48 183 PRO A CA 1
ATOM 1341 C C . PRO A 1 217 ? -0.531 51.439 56.710 1.00 24.64 183 PRO A C 1
ATOM 1342 O O . PRO A 1 217 ? 0.499 51.648 56.059 1.00 23.80 183 PRO A O 1
ATOM 1346 N N . GLU A 1 218 ? -1.723 51.661 56.171 1.00 26.17 184 GLU A N 1
ATOM 1347 C CA . GLU A 1 218 ? -1.930 52.148 54.827 1.00 27.01 184 GLU A CA 1
ATOM 1348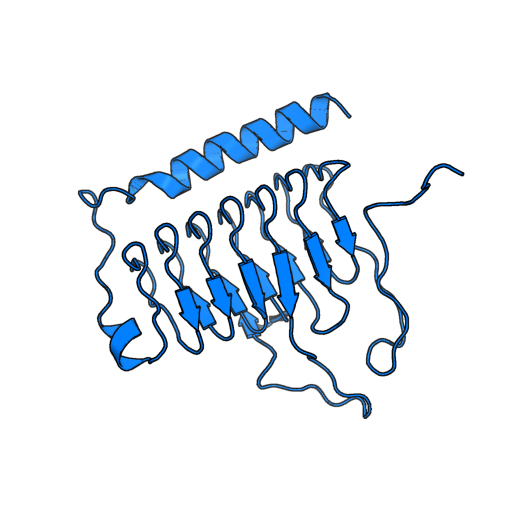 C C . GLU A 1 218 ? -2.121 53.661 54.774 1.00 26.18 184 GLU A C 1
ATOM 1349 O O . GLU A 1 218 ? -2.721 54.259 55.667 1.00 25.85 184 GLU A O 1
ATOM 1355 N N . VAL A 1 219 ? -1.647 54.234 53.667 1.00 25.98 185 VAL A N 1
ATOM 1356 C CA . VAL A 1 219 ? -1.894 55.650 53.435 1.00 26.29 185 VAL A CA 1
ATOM 1357 C C . VAL A 1 219 ? -3.366 55.764 53.005 1.00 27.22 185 VAL A C 1
ATOM 1358 O O . VAL A 1 219 ? -3.767 55.026 52.102 1.00 27.98 185 VAL A O 1
ATOM 1362 N N . THR A 1 220 ? -4.095 56.635 53.665 1.00 26.66 186 THR A N 1
ATOM 1363 C CA . THR A 1 220 ? -5.487 56.886 53.256 1.00 29.63 186 THR A CA 1
ATOM 1364 C C . THR A 1 220 ? -5.630 58.389 53.065 1.00 30.01 186 THR A C 1
ATOM 1365 O O . THR A 1 220 ? -4.735 59.100 53.546 1.00 28.75 186 THR A O 1
ATOM 1369 N N . ASP A 1 221 ? -6.722 58.896 52.498 1.00 31.32 187 ASP A N 1
ATOM 1370 C CA . ASP A 1 221 ? -6.846 60.346 52.337 1.00 32.80 187 ASP A CA 1
ATOM 1371 C C . ASP A 1 221 ? -6.810 61.131 53.633 1.00 31.93 187 ASP A C 1
ATOM 1372 O O . ASP A 1 221 ? -6.288 62.265 53.651 1.00 32.50 187 ASP A O 1
ATOM 1377 N N . ASP A 1 222 ? -7.298 60.601 54.756 1.00 30.13 188 ASP A N 1
ATOM 1378 C CA . ASP A 1 222 ? -7.292 61.326 56.017 1.00 30.93 188 ASP A CA 1
ATOM 1379 C C . ASP A 1 222 ? -5.982 61.201 56.795 1.00 29.03 188 ASP A C 1
ATOM 1380 O O . ASP A 1 222 ? -5.815 61.809 57.854 1.00 29.05 188 ASP A O 1
ATOM 1385 N N . TYR A 1 223 ? -5.030 60.427 56.266 1.00 25.75 189 TYR A N 1
ATOM 1386 C CA . TYR A 1 223 ? -3.729 60.278 56.948 1.00 23.88 189 TYR A CA 1
ATOM 1387 C C . TYR A 1 223 ? -2.998 61.608 56.824 1.00 23.95 189 TYR A C 1
ATOM 1388 O O . TYR A 1 223 ? -3.057 62.249 55.768 1.00 25.01 189 TYR A O 1
ATOM 1397 N N . ALA A 1 224 ? -2.330 62.072 57.859 1.00 23.14 190 ALA A N 1
ATOM 1398 C CA . ALA A 1 224 ? -1.665 63.351 57.929 1.00 24.62 190 ALA A CA 1
ATOM 1399 C C . ALA A 1 224 ? -0.647 63.594 56.827 1.00 23.52 190 ALA A C 1
ATOM 1400 O O . ALA A 1 224 ? -0.557 64.746 56.380 1.00 25.11 190 ALA 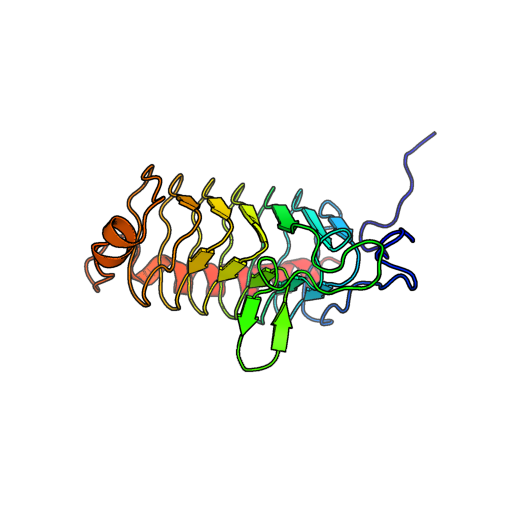A O 1
ATOM 1402 N N . TYR A 1 225 ? 0.067 62.567 56.375 1.00 23.88 191 TYR A N 1
ATOM 1403 C CA . TYR A 1 225 ? 1.037 62.807 55.292 1.00 22.53 191 TYR A CA 1
ATOM 1404 C C . TYR A 1 225 ? 0.533 62.369 53.935 1.00 23.34 191 TYR A C 1
ATOM 1405 O O . TYR A 1 225 ? 1.326 62.205 52.977 1.00 22.91 191 TYR A O 1
ATOM 1414 N N . SER A 1 226 ? -0.773 62.142 53.756 1.00 23.28 192 SER A N 1
ATOM 1415 C CA . SER A 1 226 ? -1.302 61.654 52.491 1.00 25.71 192 SER A CA 1
ATOM 1416 C C . SER A 1 226 ? -1.033 62.566 51.285 1.00 25.63 192 SER A C 1
ATOM 1417 O O . SER A 1 226 ? -0.882 62.041 50.185 1.00 26.78 192 SER A O 1
ATOM 1420 N N . HIS A 1 227 ? -1.010 63.866 51.472 1.00 27.40 193 HIS A N 1
ATOM 1421 C CA . HIS A 1 227 ? -0.756 64.797 50.383 1.00 29.84 193 HIS A CA 1
ATOM 1422 C C . HIS A 1 227 ? 0.629 65.409 50.391 1.00 28.74 193 HIS A C 1
ATOM 1423 O O . HIS A 1 227 ? 0.955 66.246 49.536 1.00 31.02 193 HIS A O 1
ATOM 1430 N N . THR A 1 228 ? 1.463 65.066 51.349 1.00 26.47 194 THR A N 1
ATOM 1431 C CA . THR A 1 228 ? 2.775 65.674 51.547 1.00 24.54 194 THR A CA 1
ATOM 1432 C C . THR A 1 228 ? 3.696 65.536 50.352 1.00 23.91 194 THR A C 1
ATOM 1433 O O . THR A 1 228 ? 4.243 66.548 49.873 1.00 22.15 194 THR A O 1
ATOM 1437 N N . ASN A 1 229 ? 3.861 64.340 49.821 1.00 21.21 195 ASN A N 1
ATOM 1438 C CA . ASN A 1 229 ? 4.834 64.155 48.737 1.00 18.40 195 ASN A CA 1
ATOM 1439 C C . ASN A 1 229 ? 4.509 64.961 47.497 1.00 19.32 195 ASN A C 1
ATOM 1440 O O . ASN A 1 229 ? 5.443 65.561 46.922 1.00 18.25 195 ASN A O 1
ATOM 1445 N N . GLU A 1 230 ? 3.244 64.997 47.079 1.00 19.57 196 GLU A N 1
ATOM 1446 C CA . GLU A 1 230 ? 2.884 65.761 45.884 1.00 20.68 196 GLU A CA 1
ATOM 1447 C C . GLU A 1 230 ? 3.167 67.249 46.075 1.00 20.17 196 GLU A C 1
ATOM 1448 O O . GLU A 1 230 ? 3.671 67.898 45.151 1.00 18.45 196 GLU A O 1
ATOM 1454 N N . ALA A 1 231 ? 2.933 67.777 47.263 1.00 19.01 197 ALA A N 1
ATOM 1455 C CA . ALA A 1 231 ? 3.231 69.190 47.522 1.00 19.14 197 ALA A CA 1
ATOM 1456 C C . ALA A 1 231 ? 4.728 69.408 47.509 1.00 17.82 197 ALA A C 1
ATOM 1457 O O . ALA A 1 231 ? 5.249 70.408 46.951 1.00 19.07 197 ALA A O 1
ATOM 1459 N N . VAL A 1 232 ? 5.494 68.522 48.139 1.00 17.55 198 VAL A N 1
ATOM 1460 C CA . VAL A 1 232 ? 6.939 68.647 48.210 1.00 15.58 198 VAL A CA 1
ATOM 1461 C C . VAL A 1 232 ? 7.586 68.584 46.820 1.00 15.08 198 VAL A C 1
ATOM 1462 O O . VAL A 1 232 ? 8.516 69.341 46.466 1.00 16.27 198 VAL A O 1
ATOM 1466 N N . VAL A 1 233 ? 7.087 67.704 45.946 1.00 14.41 199 VAL A N 1
ATOM 1467 C CA . VAL A 1 233 ? 7.613 67.568 44.587 1.00 14.32 199 VAL A CA 1
ATOM 1468 C C . VAL A 1 233 ? 7.293 68.830 43.791 1.00 12.90 199 VAL A C 1
ATOM 1469 O O . VAL A 1 233 ? 8.166 69.404 43.121 1.00 14.53 199 VAL A O 1
ATOM 1473 N N . TYR A 1 234 ? 6.071 69.347 43.920 1.00 15.77 200 TYR A N 1
ATOM 1474 C CA . TYR A 1 234 ? 5.756 70.616 43.251 1.00 17.47 200 TYR A CA 1
ATOM 1475 C C . TYR A 1 234 ? 6.688 71.726 43.716 1.00 15.89 200 TYR A C 1
ATOM 1476 O O . TYR A 1 234 ? 7.250 72.476 42.883 1.00 16.56 200 TYR A O 1
ATOM 1485 N N . VAL A 1 235 ? 6.899 71.849 45.018 1.00 16.15 201 VAL A N 1
ATOM 1486 C CA . VAL A 1 235 ? 7.758 72.922 45.524 1.00 15.96 201 VAL A CA 1
ATOM 1487 C C . VAL A 1 235 ? 9.160 72.732 45.019 1.00 15.67 201 VAL A C 1
ATOM 1488 O O . VAL A 1 235 ? 9.839 73.639 44.527 1.00 15.20 201 VAL A O 1
ATOM 1492 N N . ASN A 1 236 ? 9.730 71.527 45.121 1.00 15.10 202 ASN A N 1
ATOM 1493 C CA . ASN A 1 236 ? 11.089 71.247 44.740 1.00 15.26 202 ASN A CA 1
ATOM 1494 C C . ASN A 1 236 ? 11.418 71.357 43.274 1.00 14.41 202 ASN A C 1
ATOM 1495 O O . ASN A 1 236 ? 12.505 71.710 42.816 1.00 14.84 202 ASN A O 1
ATOM 1500 N N . VAL A 1 237 ? 10.415 71.025 42.408 1.00 15.20 203 VAL A N 1
ATOM 1501 C CA . VAL A 1 237 ? 10.612 71.217 40.958 1.00 16.05 203 VAL A CA 1
ATOM 1502 C C . VAL A 1 237 ? 10.687 72.727 40.669 1.00 15.08 203 VAL A C 1
ATOM 1503 O O . VAL A 1 237 ? 11.526 73.164 39.891 1.00 15.42 203 VAL A O 1
ATOM 1507 N N . HIS A 1 238 ? 9.866 73.504 41.365 1.00 15.99 204 HIS A N 1
ATOM 1508 C CA . HIS A 1 238 ? 9.960 74.969 41.210 1.00 15.46 204 HIS A CA 1
ATOM 1509 C C . HIS A 1 238 ? 11.235 75.515 41.798 1.00 16.19 204 HIS A C 1
ATOM 1510 O O . HIS A 1 238 ? 11.830 76.426 41.205 1.00 16.81 204 HIS A O 1
ATOM 1517 N N . LEU A 1 239 ? 11.750 74.998 42.919 1.00 16.53 205 LEU A N 1
ATOM 1518 C CA . LEU A 1 239 ? 13.010 75.467 43.462 1.00 16.04 205 LEU A CA 1
ATOM 1519 C C . LEU A 1 239 ? 14.134 75.113 42.515 1.00 14.28 205 LEU A C 1
ATOM 1520 O O . LEU A 1 239 ? 15.050 75.924 42.299 1.00 15.45 205 LEU A O 1
ATOM 1525 N N . ALA A 1 240 ? 14.151 73.897 41.920 1.00 15.26 206 ALA A N 1
ATOM 1526 C CA . ALA A 1 240 ? 15.210 73.541 40.997 1.00 15.90 206 ALA A CA 1
ATOM 1527 C C . ALA A 1 240 ? 15.287 74.577 39.862 1.00 15.67 206 ALA A C 1
ATOM 1528 O O . ALA A 1 240 ? 16.385 75.043 39.542 1.00 17.12 206 ALA A O 1
ATOM 1530 N N . GLU A 1 241 ? 14.121 74.957 39.324 1.00 16.40 207 GLU A N 1
ATOM 1531 C CA . GLU A 1 241 ? 14.149 75.927 38.225 1.00 17.74 207 GLU A CA 1
ATOM 1532 C C . GLU A 1 241 ? 14.601 77.293 38.696 1.00 16.05 207 GLU A C 1
ATOM 1533 O O . GLU A 1 241 ? 15.410 77.948 38.002 1.00 17.06 207 GLU A O 1
ATOM 1544 N N . GLY A 1 242 ? 14.116 77.776 39.832 1.00 14.22 208 GLY A N 1
ATOM 1545 C CA . GLY A 1 242 ? 14.543 79.049 40.375 1.00 14.32 208 GLY A CA 1
ATOM 1546 C C . GLY A 1 242 ? 16.026 79.100 40.637 1.00 14.25 208 GLY A C 1
ATOM 1547 O O . GLY A 1 242 ? 16.750 80.044 40.279 1.00 14.81 208 GLY A O 1
ATOM 1548 N N . TYR A 1 243 ? 16.572 78.037 41.265 1.00 14.65 209 TYR A N 1
ATOM 1549 C CA . TYR A 1 243 ? 18.002 77.984 41.488 1.00 14.94 209 TYR A CA 1
ATOM 1550 C C . TYR A 1 243 ? 18.806 77.879 40.197 1.00 16.55 209 TYR A C 1
ATOM 1551 O O . TYR A 1 243 ? 19.872 78.478 40.040 1.00 18.02 209 TYR A O 1
ATOM 1560 N N . LYS A 1 244 ? 18.289 77.181 39.199 1.00 16.75 210 LYS A N 1
ATOM 1561 C CA . LYS A 1 244 ? 18.982 77.072 37.907 1.00 18.40 210 LYS A CA 1
ATOM 1562 C C . LYS A 1 244 ? 19.143 78.466 37.300 1.00 17.71 210 LYS A C 1
ATOM 1563 O O . LYS A 1 244 ? 20.134 78.732 36.605 1.00 18.49 210 LYS A O 1
ATOM 1569 N N . GLU A 1 245 ? 18.165 79.335 37.563 1.00 17.12 211 GLU A N 1
ATOM 1570 C CA . GLU A 1 245 ? 18.188 80.689 37.015 1.00 18.86 211 GLU A CA 1
ATOM 1571 C C . GLU A 1 245 ? 19.158 81.605 37.729 1.00 20.16 211 GLU A C 1
ATOM 1572 O O . GLU A 1 245 ? 19.304 82.742 37.246 1.00 20.72 211 GLU A O 1
ATOM 1578 N N . THR A 1 246 ? 19.842 81.169 38.769 1.00 21.53 212 THR A N 1
ATOM 1579 C CA . THR A 1 246 ? 20.832 81.874 39.537 1.00 24.34 212 THR A CA 1
ATOM 1580 C C . THR A 1 246 ? 22.241 81.400 39.172 1.00 26.29 212 THR A C 1
ATOM 1581 O O . THR A 1 246 ? 23.168 82.000 39.714 1.00 28.02 212 THR A O 1
ATOM 1585 N N . SER A 1 247 ? 22.357 80.346 38.385 1.00 28.73 213 SER A N 1
ATOM 1586 C CA . SER A 1 247 ? 23.676 79.843 38.016 1.00 32.68 213 SER A CA 1
ATOM 1587 C C . SER A 1 247 ? 24.216 80.356 36.696 1.00 32.85 213 SER A C 1
ATOM 1588 O O . SER A 1 247 ? 25.404 80.056 36.413 1.00 34.83 213 SER A O 1
#

Organism: Methanosarcina thermophila (strain ATCC 43570 / DSM 1825 / OCM 12 / VKM B-1830 / TM-1) (NCBI:txid523844)

Sequence (210 aa):
TVDEFSNIRENPVTPWNPEPSAPVIDPTAYIDPQASVIGEVTIGANVMVSPMASIRSDEGMPIFVGDRSNVQDGVVLHALETINEEGEPIEDNIVEVDGKEYAVYIGNNVSLAHQSQVHGPAAVGDDTFIGMQAFVFKSKVGNNCVLEPRSAAIGVTIPDGRYIPAGMVVTSQAEADKLPEVTDDYAYSHTNEAVVYVNVHLAEGYKETS

Solvent-accessible surface area: 9875 Å² total; per-residue (Å²): 183,125,109,94,142,65,32,65,123,51,5,73,102,30,96,68,6,115,69,67,34,63,20,103,45,47,114,66,3,18,23,13,89,114,3,31,0,16,0,58,3,52,3,11,23,50,0,5,0,11,43,118,2,32,0,95,0,19,51,0,24,34,0,48,0,0,53,94,2,0,0,14,50,26,0,54,0,19,0,55,41,9,54,40,124,148,52,42,70,53,104,130,21,32,25,102,28,133,72,132,92,16,0,0,23,0,0,39,27,0,0,0,1,78,110,1,58,0,28,0,9,0,5,0,17,45,54,0,4,0,0,84,97,2,58,0,46,104,8,112,1,4,55,75,1,7,0,21,33,148,1,8,0,54,48,5,56,1,38,84,18,54,41,0,40,64,35,84,85,1,78,43,75,71,81,0,79,180,12,51,111,39,64,113,132,26,93,57,27,99,35,14,105,54,29,17,150,80,14,37,94,81,1,99,36,94,76,134,104,126

Secondary structure (DSSP, 8-state):
------SEEPPPPBTTBSS----EE-TT-EE-TT-EEEESEEE-TT-EE-TT-EEEESSS--EEE-TT-EE-TT-EEEE--SB-TTS-B-GGG-EEETTEEESEEE-TT-EE-TT-EEEEEEEE-TT-EE-TT-EEEEEEE-TT-EE-TT-EEES-EE-TTBEE-TT-EE-SHHHHHTPPBP-TTSTTTTHHHHHHHHHHHHHHHHHTT-

Foldseek 3Di:
DDDDDAQFEWADDDLQDNDIATEAEDLLFAADRQEHAYTQEYHEHLEYEEHQEYEYPHAWDDAYAEALEYHYHNEYEEEHHQADSVRRGPVLQWDDDPNDIGNEAHYYLEYQYALEYAYTPEYAEALEYQEANEYEYCEYEYYQEYEYHLEYEYNEYQDHQFYTDHNHYHHDHVVNVPGHGQDPPPPCNCVSVVVSVVSSVVSNVVSVVD

CATH classification: 2.160.10.10